Protein AF-A0A392M5X9-F1 (afdb_monomer_lite)

Structure (mmCIF, N/CA/C/O backbone):
data_AF-A0A392M5X9-F1
#
_entry.id   AF-A0A392M5X9-F1
#
loop_
_atom_site.group_PDB
_atom_site.id
_atom_site.type_symbol
_atom_site.label_atom_id
_atom_site.label_alt_id
_atom_site.label_comp_id
_atom_site.label_asym_id
_atom_site.label_entity_id
_atom_site.label_seq_id
_atom_site.pdbx_PDB_ins_code
_atom_site.Cartn_x
_atom_site.Cartn_y
_atom_site.Cartn_z
_atom_site.occupancy
_atom_site.B_iso_or_equiv
_atom_site.auth_seq_id
_atom_site.auth_comp_id
_atom_site.auth_asym_id
_atom_site.auth_atom_id
_atom_site.pdbx_PDB_model_num
ATOM 1 N N . MET A 1 1 ? -31.149 26.993 5.203 1.00 30.72 1 MET A N 1
ATOM 2 C CA . MET A 1 1 ? -30.500 27.528 3.980 1.00 30.72 1 MET A CA 1
ATOM 3 C C . MET A 1 1 ? -28.969 27.620 4.034 1.00 30.72 1 MET A C 1
ATOM 5 O O . MET A 1 1 ? -28.363 27.631 2.976 1.00 30.72 1 MET A O 1
ATOM 9 N N . ILE A 1 2 ? -28.319 27.622 5.207 1.00 24.69 2 ILE A N 1
ATOM 10 C CA . ILE A 1 2 ? -26.851 27.800 5.321 1.00 24.69 2 ILE A CA 1
ATOM 11 C C . ILE A 1 2 ? -26.053 26.494 5.074 1.00 24.69 2 ILE A C 1
ATOM 13 O O . ILE A 1 2 ? -24.969 26.515 4.496 1.00 24.69 2 ILE A O 1
ATOM 17 N N . VAL A 1 3 ? -26.610 25.333 5.437 1.00 25.80 3 VAL A N 1
ATOM 18 C CA . VAL A 1 3 ? -25.951 24.016 5.283 1.00 25.80 3 VAL A CA 1
ATOM 19 C C . VAL A 1 3 ? -25.761 23.577 3.813 1.00 25.80 3 VAL A C 1
ATOM 21 O O . VAL A 1 3 ? -24.685 23.072 3.497 1.00 25.80 3 VAL A O 1
ATOM 24 N N . PRO A 1 4 ? -26.718 23.783 2.883 1.00 26.66 4 PRO A N 1
ATOM 25 C CA . PRO A 1 4 ? -26.512 23.488 1.458 1.00 26.66 4 PRO A CA 1
ATOM 26 C C . PRO A 1 4 ? -25.483 24.414 0.791 1.00 26.66 4 PRO A C 1
ATOM 28 O O . PRO A 1 4 ? -24.718 23.973 -0.061 1.00 26.66 4 PRO A O 1
ATOM 31 N N . MET A 1 5 ? -25.413 25.678 1.220 1.00 23.17 5 MET A N 1
ATOM 32 C CA . MET A 1 5 ? -24.491 26.675 0.666 1.00 23.17 5 MET A CA 1
ATOM 33 C C . MET A 1 5 ? -23.032 26.368 1.042 1.00 23.17 5 MET A C 1
ATOM 35 O O . MET A 1 5 ? -22.154 26.400 0.184 1.00 23.17 5 MET A O 1
ATOM 39 N N . MET A 1 6 ? -22.781 25.942 2.290 1.00 26.73 6 MET A N 1
ATOM 40 C CA . MET A 1 6 ? -21.464 25.435 2.707 1.00 26.73 6 MET A CA 1
ATOM 41 C C . MET A 1 6 ? -21.073 24.125 2.000 1.00 26.73 6 MET A C 1
ATOM 43 O O . MET A 1 6 ? -19.901 23.936 1.682 1.00 26.73 6 MET A O 1
ATOM 47 N N . ARG A 1 7 ? -22.031 23.236 1.685 1.00 32.50 7 ARG A N 1
ATOM 48 C CA . ARG A 1 7 ? -21.758 22.025 0.880 1.00 32.50 7 ARG A CA 1
ATOM 49 C C . ARG A 1 7 ? -21.283 22.371 -0.530 1.00 32.50 7 ARG A C 1
ATOM 51 O O . ARG A 1 7 ? -20.364 21.722 -1.021 1.00 32.50 7 ARG A O 1
ATOM 58 N N . HIS A 1 8 ? -21.853 23.406 -1.146 1.00 30.12 8 HIS A N 1
ATOM 59 C CA . HIS A 1 8 ? -21.438 23.854 -2.475 1.00 30.12 8 HIS A CA 1
ATOM 60 C C . HIS A 1 8 ? -20.033 24.482 -2.460 1.00 30.12 8 HIS A C 1
ATOM 62 O O . HIS A 1 8 ? -19.201 24.128 -3.298 1.00 30.12 8 HIS A O 1
ATOM 68 N N . LEU A 1 9 ? -19.740 25.310 -1.449 1.00 29.05 9 LEU A N 1
ATOM 69 C CA . LEU A 1 9 ? -18.445 25.979 -1.241 1.00 29.05 9 LEU A CA 1
ATOM 70 C C . LEU A 1 9 ? -17.286 25.025 -0.902 1.00 29.05 9 LEU A C 1
ATOM 72 O O . LEU A 1 9 ? -16.149 25.326 -1.241 1.00 29.05 9 LEU A O 1
ATOM 76 N N . ILE A 1 10 ? -17.553 23.871 -0.277 1.00 39.81 10 ILE A N 1
ATOM 77 C CA . ILE A 1 10 ? -16.537 22.833 -0.005 1.00 39.81 10 ILE A CA 1
ATOM 78 C C . ILE A 1 10 ? -16.377 21.884 -1.210 1.00 39.81 10 ILE A C 1
ATOM 80 O O . ILE A 1 10 ? -15.279 21.403 -1.484 1.00 39.81 10 ILE A O 1
ATOM 84 N N . SER A 1 11 ? -17.449 21.642 -1.975 1.00 39.31 11 SER A N 1
ATOM 85 C CA . SER A 1 11 ? -17.429 20.726 -3.129 1.00 39.31 11 SER A CA 1
ATOM 86 C C . SER A 1 11 ? -16.621 21.235 -4.327 1.00 39.31 11 SER A C 1
ATOM 88 O O . SER A 1 11 ? -15.933 20.443 -4.967 1.00 39.31 11 SER A O 1
ATOM 90 N N . GLN A 1 12 ? -16.656 22.542 -4.611 1.00 41.56 12 GLN A N 1
ATOM 91 C CA . GLN A 1 12 ? -15.907 23.132 -5.722 1.00 41.56 12 GLN A CA 1
ATOM 92 C C . GLN A 1 12 ? -14.384 23.005 -5.559 1.00 41.56 12 GLN A C 1
ATOM 94 O O . GLN A 1 12 ? -13.752 22.494 -6.480 1.00 41.56 12 GLN A O 1
ATOM 99 N N . PRO A 1 13 ? -13.763 23.363 -4.418 1.00 51.56 13 PRO A N 1
ATOM 100 C CA . PRO A 1 13 ? -12.325 23.172 -4.242 1.00 51.56 13 PRO A CA 1
ATOM 101 C C . PRO A 1 13 ? -11.926 21.690 -4.192 1.00 51.56 13 PRO A C 1
ATOM 103 O O . PRO A 1 13 ? -10.848 21.350 -4.663 1.00 51.56 13 PRO A O 1
ATOM 106 N N . ILE A 1 14 ? -12.784 20.786 -3.696 1.00 51.47 14 ILE A N 1
ATOM 107 C CA . ILE A 1 14 ? -12.551 19.328 -3.754 1.00 51.47 14 ILE A CA 1
ATOM 108 C C . ILE A 1 14 ? -12.495 18.837 -5.200 1.00 51.47 14 ILE A C 1
ATOM 110 O O . ILE A 1 14 ? -11.535 18.169 -5.577 1.00 51.47 14 ILE A O 1
ATOM 114 N N . TYR A 1 15 ? -13.492 19.192 -6.013 1.00 51.03 15 TYR A N 1
ATOM 115 C CA . TYR A 1 15 ? -13.507 18.836 -7.428 1.00 51.03 15 TYR A CA 1
ATOM 116 C C . TYR A 1 15 ? -12.309 19.438 -8.158 1.00 51.03 15 TYR A C 1
ATOM 118 O O . TYR A 1 15 ? -11.657 18.738 -8.915 1.00 51.03 15 TYR A O 1
ATOM 126 N N . LEU A 1 16 ? -11.961 20.696 -7.882 1.00 50.84 16 LEU A N 1
ATOM 127 C CA . LEU A 1 16 ? -10.827 21.370 -8.511 1.00 50.84 16 LEU A CA 1
ATOM 128 C C . LEU A 1 16 ? -9.483 20.761 -8.111 1.00 50.84 16 LEU A C 1
ATOM 130 O O . LEU A 1 16 ? -8.635 20.595 -8.972 1.00 50.84 16 LEU A O 1
ATOM 134 N N . VAL A 1 17 ? -9.269 20.387 -6.847 1.00 53.53 17 VAL A N 1
ATOM 135 C CA . VAL A 1 17 ? -8.014 19.747 -6.408 1.00 53.53 17 VAL A CA 1
ATOM 136 C C . VAL A 1 17 ? -7.908 18.326 -6.950 1.00 53.53 17 VAL A C 1
ATOM 138 O O . VAL A 1 17 ? -6.840 17.941 -7.419 1.00 53.53 17 VAL A O 1
ATOM 141 N N . VAL A 1 18 ? -9.003 17.562 -6.951 1.00 53.38 18 VAL A N 1
ATOM 142 C CA . VAL A 1 18 ? -9.027 16.215 -7.535 1.00 53.38 18 VAL A CA 1
ATOM 143 C C . VAL A 1 18 ? -8.873 16.284 -9.054 1.00 53.38 18 VAL A C 1
ATOM 145 O O . VAL A 1 18 ? -8.054 15.563 -9.605 1.00 53.38 18 VAL A O 1
ATOM 148 N N . SER A 1 19 ? -9.569 17.195 -9.732 1.00 50.56 19 SER A N 1
ATOM 149 C CA . SER A 1 19 ? -9.440 17.434 -11.173 1.00 50.56 19 SER A CA 1
ATOM 150 C C . SER A 1 19 ? -8.055 17.970 -11.535 1.00 50.56 19 SER A C 1
ATOM 152 O O . SER A 1 19 ? -7.505 17.552 -12.546 1.00 50.56 19 SER A O 1
ATOM 154 N N . ASN A 1 20 ? -7.447 18.830 -10.712 1.00 49.34 20 ASN A N 1
ATOM 155 C CA . ASN A 1 20 ? -6.068 19.290 -10.897 1.00 49.34 20 ASN A CA 1
ATOM 156 C C . ASN A 1 20 ? -5.072 18.154 -10.676 1.00 49.34 20 ASN A C 1
ATOM 158 O O . ASN A 1 20 ? -4.139 18.020 -11.455 1.00 49.34 20 ASN A O 1
ATOM 162 N N . TYR A 1 21 ? -5.264 17.309 -9.661 1.00 53.59 21 TYR A N 1
ATOM 163 C CA . TYR A 1 21 ? -4.436 16.121 -9.455 1.00 53.59 21 TYR A CA 1
ATOM 164 C C . TYR A 1 21 ? -4.553 15.151 -10.639 1.00 53.59 21 TYR A C 1
ATOM 166 O O . TYR A 1 21 ? -3.538 14.720 -11.179 1.00 53.59 21 TYR A O 1
ATOM 174 N N . LEU A 1 22 ? -5.776 14.861 -11.096 1.00 52.72 22 LEU A N 1
ATOM 175 C CA . LEU A 1 22 ? -6.038 14.004 -12.256 1.00 52.72 22 LEU A CA 1
ATOM 176 C C . LEU A 1 22 ? -5.455 14.605 -13.545 1.00 52.72 22 LEU A C 1
ATOM 178 O O . LEU A 1 22 ? -4.802 13.897 -14.307 1.00 52.72 22 LEU A O 1
ATOM 182 N N . SER A 1 23 ? -5.586 15.918 -13.740 1.00 46.12 23 SER A N 1
ATOM 183 C CA . SER A 1 23 ? -5.028 16.649 -14.882 1.00 46.12 23 SER A CA 1
ATOM 184 C C . SER A 1 23 ? -3.492 16.700 -14.861 1.00 46.12 23 SER A C 1
ATOM 186 O O . SER A 1 23 ? -2.866 16.449 -15.889 1.00 46.12 23 SER A O 1
ATOM 188 N N . VAL A 1 24 ? -2.859 16.912 -13.698 1.00 45.94 24 VAL A N 1
ATOM 189 C CA . VAL A 1 24 ? -1.394 16.804 -13.508 1.00 45.94 24 VAL A CA 1
ATOM 190 C C . VAL A 1 24 ? -0.908 15.375 -13.774 1.00 45.94 24 VAL A C 1
ATOM 192 O O . VAL A 1 24 ? 0.175 15.181 -14.326 1.00 45.94 24 VAL A O 1
ATOM 195 N N . MET A 1 25 ? -1.730 14.375 -13.452 1.00 42.22 25 MET A N 1
ATOM 196 C CA . MET A 1 25 ? -1.513 12.972 -13.816 1.00 42.22 25 MET A CA 1
ATOM 197 C C . MET A 1 25 ? -1.913 12.646 -15.272 1.00 42.22 25 MET A C 1
ATOM 199 O O . MET A 1 25 ? -1.873 11.480 -15.660 1.00 42.22 25 MET A O 1
ATOM 203 N N . ASN A 1 26 ? -2.214 13.655 -16.106 1.00 44.03 26 ASN A N 1
ATOM 204 C CA . ASN A 1 26 ? -2.583 13.536 -17.524 1.00 44.03 26 ASN A CA 1
ATOM 205 C C . ASN A 1 26 ? -3.854 12.704 -17.798 1.00 44.03 26 ASN A C 1
ATOM 207 O O . ASN A 1 26 ? -3.931 12.014 -18.813 1.00 44.03 26 ASN A O 1
ATOM 211 N N . MET A 1 27 ? -4.857 12.769 -16.920 1.00 37.12 27 MET A N 1
ATOM 212 C CA . MET A 1 27 ? -6.156 12.117 -17.110 1.00 37.12 27 MET A CA 1
ATOM 213 C C . MET A 1 27 ? -7.281 13.158 -17.019 1.00 37.12 27 MET A C 1
ATOM 215 O O . MET A 1 27 ? -7.428 13.848 -16.010 1.00 37.12 27 MET A O 1
ATOM 219 N N . THR A 1 28 ? -8.060 13.307 -18.088 1.00 33.84 28 THR A N 1
ATOM 220 C CA . THR A 1 28 ? -9.188 14.243 -18.169 1.00 33.84 28 THR A CA 1
ATOM 221 C C . THR A 1 28 ? -10.417 13.666 -17.468 1.00 33.84 28 THR A C 1
ATOM 223 O O . THR A 1 28 ? -10.919 12.607 -17.830 1.00 33.84 28 THR A O 1
ATOM 226 N N . ALA A 1 29 ? -10.943 14.377 -16.470 1.00 34.47 29 ALA A N 1
ATOM 227 C CA . ALA A 1 29 ? -12.296 14.136 -15.980 1.00 34.47 29 ALA A CA 1
ATOM 228 C C . ALA A 1 29 ? -13.278 14.871 -16.909 1.00 34.47 29 ALA A C 1
ATOM 230 O O . ALA A 1 29 ? -13.285 16.101 -16.972 1.00 34.47 29 ALA A O 1
ATOM 231 N N . HIS A 1 30 ? -14.085 14.130 -17.666 1.00 33.25 30 HIS A N 1
ATOM 232 C CA . HIS A 1 30 ? -15.136 14.712 -18.497 1.00 33.25 30 HIS A CA 1
ATOM 233 C C . HIS A 1 30 ? -16.282 15.239 -17.619 1.00 33.25 30 HIS A C 1
ATOM 235 O O . HIS A 1 30 ? -17.090 14.456 -17.141 1.00 33.25 30 HIS A O 1
ATOM 241 N N . HIS A 1 31 ? -16.349 16.562 -17.427 1.00 32.75 31 HIS A N 1
ATOM 242 C CA . HIS A 1 31 ? -17.575 17.379 -17.446 1.00 32.75 31 HIS A CA 1
ATOM 243 C C . HIS A 1 31 ? -17.194 18.880 -17.467 1.00 32.75 31 HIS A C 1
ATOM 245 O O . HIS A 1 31 ? -16.385 19.311 -16.641 1.00 32.75 31 HIS A O 1
ATOM 251 N N . PRO A 1 32 ? -17.736 19.699 -18.393 1.00 35.19 32 PRO A N 1
ATOM 252 C CA . PRO A 1 32 ? -17.269 21.065 -18.603 1.00 35.19 32 PRO A CA 1
ATOM 253 C C . PRO A 1 32 ? -18.040 22.052 -17.723 1.00 35.19 32 PRO A C 1
ATOM 255 O O . PRO A 1 32 ? -19.160 22.428 -18.053 1.00 35.19 32 PRO A O 1
ATOM 258 N N . VAL A 1 33 ? -17.434 22.528 -16.633 1.00 30.84 33 VAL A N 1
ATOM 259 C CA . VAL A 1 33 ? -17.832 23.806 -16.021 1.00 30.84 33 VAL A CA 1
ATOM 260 C C . VAL A 1 33 ? -16.591 24.561 -15.546 1.00 30.84 33 VAL A C 1
ATOM 262 O O . VAL A 1 33 ? -15.933 24.150 -14.596 1.00 30.84 33 VAL A O 1
ATOM 265 N N . GLY A 1 34 ? -16.335 25.698 -16.202 1.00 31.09 34 GLY A N 1
ATOM 266 C CA . GLY A 1 34 ? -15.427 26.760 -15.760 1.00 31.09 34 GLY A CA 1
ATOM 267 C C . GLY A 1 34 ? -13.966 26.563 -16.160 1.00 31.09 34 GLY A C 1
ATOM 268 O O . GLY A 1 34 ? -13.219 25.879 -15.469 1.00 31.09 34 GLY A O 1
ATOM 269 N N . SER A 1 35 ? -13.533 27.212 -17.246 1.00 33.22 35 SER A N 1
ATOM 270 C CA . SER A 1 35 ? -12.113 27.321 -17.587 1.00 33.22 35 SER A CA 1
ATOM 271 C C . SER A 1 35 ? -11.399 28.164 -16.528 1.00 33.22 35 SER A C 1
ATOM 273 O O . SER A 1 35 ? -11.614 29.376 -16.456 1.00 33.22 35 SER A O 1
ATOM 275 N N . PHE A 1 36 ? -10.559 27.535 -15.710 1.00 37.12 36 PHE A N 1
ATOM 276 C CA . PHE A 1 36 ? -9.599 28.240 -14.866 1.00 37.12 36 PHE A CA 1
ATOM 277 C C . PHE A 1 36 ? -8.181 27.912 -15.324 1.00 37.12 36 PHE A C 1
ATOM 279 O O . PHE A 1 36 ? -7.895 26.800 -15.767 1.00 37.12 36 PHE A O 1
ATOM 286 N N . ASP A 1 37 ? -7.329 28.928 -15.269 1.00 30.66 37 ASP A N 1
ATOM 287 C CA . ASP A 1 37 ? -6.054 28.988 -15.967 1.00 30.66 37 ASP A CA 1
ATOM 288 C C . ASP A 1 37 ? -5.064 27.922 -15.458 1.00 30.66 37 ASP A C 1
ATOM 290 O O . ASP A 1 37 ? -4.672 27.892 -14.289 1.00 30.66 37 ASP A O 1
ATOM 294 N N . PHE A 1 38 ? -4.663 27.030 -16.363 1.00 36.09 38 PHE A N 1
ATOM 295 C CA . PHE A 1 38 ? -3.848 25.826 -16.138 1.00 36.09 38 PHE A CA 1
ATOM 296 C C . PHE A 1 38 ? -2.399 26.134 -15.695 1.00 36.09 38 PHE A C 1
ATOM 298 O O . PHE A 1 38 ? -1.641 25.248 -15.300 1.00 36.09 38 PHE A O 1
ATOM 305 N N . HIS A 1 39 ? -1.987 27.402 -15.738 1.00 37.31 39 HIS A N 1
ATOM 306 C CA . HIS A 1 39 ? -0.588 27.812 -15.616 1.00 37.31 39 HIS A CA 1
ATOM 307 C C . HIS A 1 39 ? -0.042 27.999 -14.185 1.00 37.31 39 HIS A C 1
ATOM 309 O O . HIS A 1 39 ? 1.157 28.248 -14.041 1.00 37.31 39 HIS A O 1
ATOM 315 N N . ALA A 1 40 ? -0.850 27.856 -13.128 1.00 39.25 40 ALA A N 1
ATOM 316 C CA . ALA A 1 40 ? -0.480 28.350 -11.793 1.00 39.25 40 ALA A CA 1
ATOM 317 C C . ALA A 1 40 ? 0.289 27.383 -10.862 1.00 39.25 40 ALA A C 1
ATOM 319 O O . ALA A 1 40 ? 0.740 27.817 -9.807 1.00 39.25 40 ALA A O 1
ATOM 320 N N . CYS A 1 41 ? 0.473 26.097 -11.190 1.00 43.75 41 CYS A N 1
ATOM 321 C CA . CYS A 1 41 ? 1.165 25.153 -10.288 1.00 43.75 41 CYS A CA 1
ATOM 322 C C . CYS A 1 41 ? 2.199 24.289 -11.020 1.00 43.75 41 CYS A C 1
ATOM 324 O O . CYS A 1 41 ? 1.996 23.097 -11.253 1.00 43.75 41 CYS A O 1
ATOM 326 N N . LYS A 1 42 ? 3.344 24.881 -11.376 1.00 37.25 42 LYS A N 1
ATOM 327 C CA . LYS A 1 42 ? 4.503 24.128 -11.881 1.00 37.25 42 LYS A CA 1
ATOM 328 C C . LYS A 1 42 ? 5.363 23.633 -10.708 1.00 37.25 42 LYS A C 1
ATOM 330 O O . LYS A 1 42 ? 5.772 24.410 -9.859 1.00 37.25 42 LYS A O 1
ATOM 335 N N . GLY A 1 43 ? 5.718 22.345 -10.686 1.00 56.09 43 GLY A N 1
ATOM 336 C CA . GLY A 1 43 ? 6.730 21.801 -9.760 1.00 56.09 43 GLY A CA 1
ATOM 337 C C . GLY A 1 43 ? 6.185 21.216 -8.449 1.00 56.09 43 GLY A C 1
ATOM 338 O O . GLY A 1 43 ? 5.076 20.705 -8.410 1.00 56.09 43 GLY A O 1
ATOM 339 N N . LYS A 1 44 ? 6.982 21.214 -7.366 1.00 58.25 44 LYS A N 1
ATOM 340 C CA . LYS A 1 44 ? 6.639 20.578 -6.066 1.00 58.25 44 LYS A CA 1
ATOM 341 C C . LYS A 1 44 ? 5.514 21.287 -5.289 1.00 58.25 44 LYS A C 1
ATOM 343 O O . LYS A 1 44 ? 5.069 20.765 -4.270 1.00 58.25 44 LYS A O 1
ATOM 348 N N . GLU A 1 45 ? 5.057 22.445 -5.751 1.00 69.81 45 GLU A N 1
ATOM 349 C CA . GLU A 1 45 ? 4.092 23.308 -5.057 1.00 69.81 45 GLU A CA 1
ATOM 350 C C . GLU A 1 45 ? 2.695 22.682 -4.948 1.00 69.81 45 GLU A C 1
ATOM 352 O O . GLU A 1 45 ? 2.034 22.838 -3.923 1.00 69.81 45 GLU A O 1
ATOM 357 N N . TRP A 1 46 ? 2.280 21.859 -5.921 1.00 74.06 46 TRP A N 1
ATOM 358 C CA . TRP A 1 46 ? 0.999 21.144 -5.835 1.00 74.06 46 TRP A CA 1
ATOM 359 C C . TRP A 1 46 ? 0.936 20.197 -4.630 1.00 74.06 46 TRP A C 1
ATOM 361 O O . TRP A 1 46 ? -0.139 19.981 -4.077 1.00 74.06 46 TRP A O 1
ATOM 371 N N . LYS A 1 47 ? 2.080 19.658 -4.179 1.00 79.62 47 LYS A N 1
ATOM 372 C CA . LYS A 1 47 ? 2.132 18.791 -2.994 1.00 79.62 47 LYS A CA 1
ATOM 373 C C . LYS A 1 47 ? 1.829 19.558 -1.719 1.00 79.62 47 LYS A C 1
ATOM 375 O O . LYS A 1 47 ? 1.214 18.991 -0.825 1.00 79.62 47 LYS A O 1
ATOM 380 N N . LEU A 1 48 ? 2.249 20.821 -1.634 1.00 81.19 48 LEU A N 1
ATOM 381 C CA . LEU A 1 48 ? 1.920 21.696 -0.508 1.00 81.19 48 LEU A CA 1
ATOM 382 C C . LEU A 1 48 ? 0.419 21.994 -0.493 1.00 81.19 48 LEU A C 1
ATOM 384 O O . LEU A 1 48 ? -0.224 21.838 0.539 1.00 81.19 48 LEU A O 1
ATOM 388 N N . ILE A 1 49 ? -0.159 22.316 -1.652 1.00 80.00 49 ILE A N 1
ATOM 389 C CA . ILE A 1 49 ? -1.602 22.561 -1.781 1.00 80.00 49 ILE A CA 1
ATOM 390 C C . ILE A 1 49 ? -2.405 21.307 -1.416 1.00 80.00 49 ILE A C 1
ATOM 392 O O . ILE A 1 49 ? -3.353 21.384 -0.638 1.00 80.00 49 ILE A O 1
ATOM 396 N N . LEU A 1 50 ? -2.003 20.138 -1.925 1.00 82.50 50 LEU A N 1
ATOM 397 C CA . LEU A 1 50 ? -2.647 18.866 -1.601 1.00 82.50 50 LEU A CA 1
ATOM 398 C C . LEU A 1 50 ? -2.580 18.576 -0.100 1.00 82.50 50 LEU A C 1
ATOM 400 O O . LEU A 1 50 ? -3.566 18.158 0.499 1.00 82.50 50 LEU A O 1
ATOM 404 N N . LYS A 1 51 ? -1.422 18.817 0.514 1.00 86.69 51 LYS A N 1
ATOM 405 C CA . LYS A 1 51 ? -1.215 18.696 1.955 1.00 86.69 51 LYS A CA 1
ATOM 406 C C . LYS A 1 51 ? -2.217 19.561 2.724 1.00 86.69 51 LYS A C 1
ATOM 408 O O . LYS A 1 51 ? -2.910 19.031 3.597 1.00 86.69 51 LYS A O 1
ATOM 413 N N . GLU A 1 52 ? -2.329 20.846 2.404 1.00 85.50 52 GLU A N 1
ATOM 414 C CA . GLU A 1 52 ? -3.284 21.745 3.065 1.00 85.50 52 GLU A CA 1
ATOM 415 C C . GLU A 1 52 ? -4.736 21.318 2.844 1.00 85.50 52 GLU A C 1
ATOM 417 O O . GLU A 1 52 ? -5.542 21.306 3.773 1.00 85.50 52 GLU A O 1
ATOM 422 N N . TRP A 1 53 ? -5.065 20.855 1.644 1.00 84.44 53 TRP A N 1
ATOM 423 C CA . TRP A 1 53 ? -6.394 20.336 1.356 1.00 84.44 53 TRP A CA 1
ATOM 424 C C . TRP A 1 53 ? -6.728 19.070 2.162 1.00 84.44 53 TRP A C 1
ATOM 426 O O . TRP A 1 53 ? -7.818 18.969 2.725 1.00 84.44 53 TRP A O 1
ATOM 436 N N . LEU A 1 54 ? -5.784 18.134 2.301 1.00 87.31 54 LEU A N 1
ATOM 437 C CA . LEU A 1 54 ? -5.964 16.949 3.144 1.00 87.31 54 LEU A CA 1
ATOM 438 C C . LEU A 1 54 ? -6.127 17.322 4.626 1.00 87.31 54 LEU A C 1
ATOM 440 O O . LEU A 1 54 ? -6.913 16.690 5.330 1.00 87.31 54 LEU A O 1
ATOM 444 N N . ASN A 1 55 ? -5.448 18.373 5.102 1.00 87.94 55 ASN A N 1
ATOM 445 C CA . ASN A 1 55 ? -5.664 18.890 6.458 1.00 87.94 55 ASN A CA 1
ATOM 446 C C . ASN A 1 55 ? -7.107 19.367 6.655 1.00 87.94 55 ASN A C 1
ATOM 448 O O . ASN A 1 55 ? -7.704 19.085 7.692 1.00 87.94 55 ASN A O 1
ATOM 452 N N . LEU A 1 56 ? -7.681 20.053 5.664 1.00 84.75 56 LEU A N 1
ATOM 453 C CA . LEU A 1 56 ? -9.077 20.490 5.714 1.00 84.75 56 LEU A CA 1
ATOM 454 C C . LEU A 1 56 ? -10.043 19.301 5.662 1.00 84.75 56 LEU A C 1
ATOM 456 O O . LEU A 1 56 ? -10.981 19.238 6.457 1.00 84.75 56 LEU A O 1
ATOM 460 N N . LEU A 1 57 ? -9.798 18.330 4.778 1.00 83.69 57 LEU A N 1
ATOM 461 C CA . LEU A 1 57 ? -10.622 17.122 4.682 1.00 83.69 57 LEU A CA 1
ATOM 462 C C . LEU A 1 57 ? -10.623 16.298 5.967 1.00 83.69 57 LEU A C 1
ATOM 464 O O . LEU A 1 57 ? -11.667 15.778 6.364 1.00 83.69 57 LEU A O 1
ATOM 468 N N . LYS A 1 58 ? -9.480 16.208 6.649 1.00 85.25 58 LYS A N 1
ATOM 469 C CA . LYS A 1 58 ? -9.366 15.525 7.940 1.00 85.25 58 LYS A CA 1
ATOM 470 C C . LYS A 1 58 ? -10.339 16.087 8.984 1.00 85.25 58 LYS A C 1
ATOM 472 O O . LYS A 1 58 ? -10.783 15.345 9.855 1.00 85.25 58 LYS A O 1
ATOM 477 N N . LEU A 1 59 ? -10.718 17.364 8.894 1.00 83.81 59 LEU A N 1
ATOM 478 C CA . LEU A 1 59 ? -11.669 17.995 9.817 1.00 83.81 59 LEU A CA 1
ATOM 479 C C . LEU A 1 59 ? -13.141 17.659 9.506 1.00 83.81 59 LEU A C 1
ATOM 481 O O . LEU A 1 59 ? -14.030 17.985 10.300 1.00 83.81 59 LEU A O 1
ATOM 485 N N . MET A 1 60 ? -13.432 16.998 8.379 1.00 80.12 60 MET A N 1
ATOM 486 C CA . MET A 1 60 ? -14.793 16.601 8.017 1.00 80.12 60 MET A CA 1
ATOM 487 C C . MET A 1 60 ? -15.305 15.481 8.930 1.00 80.12 60 MET A C 1
ATOM 489 O O . MET A 1 60 ? -14.992 14.310 8.749 1.00 80.12 60 MET A O 1
ATOM 493 N N . LYS A 1 61 ? -16.177 15.837 9.880 1.00 74.00 61 LYS A N 1
ATOM 494 C CA . LYS A 1 61 ? -16.736 14.894 10.869 1.00 74.00 61 LYS A CA 1
ATOM 495 C C . LYS A 1 61 ? -17.680 13.831 10.289 1.00 74.00 61 LYS A C 1
ATOM 497 O O . LYS A 1 61 ? -17.871 12.797 10.919 1.00 74.00 61 LYS A O 1
ATOM 502 N N . ASN A 1 62 ? -18.313 14.092 9.142 1.00 76.25 62 ASN A N 1
ATOM 503 C CA . ASN A 1 62 ? -19.250 13.156 8.507 1.00 76.25 62 ASN A CA 1
ATOM 504 C C . ASN A 1 62 ? -19.044 13.101 6.984 1.00 76.25 62 ASN A C 1
ATOM 506 O O . ASN A 1 62 ? -19.858 13.646 6.224 1.00 76.25 62 ASN A O 1
ATOM 510 N N . PRO A 1 63 ? -17.966 12.451 6.517 1.00 77.75 63 PRO A N 1
ATOM 511 C CA . PRO A 1 63 ? -17.660 12.395 5.097 1.00 77.75 63 PRO A CA 1
ATOM 512 C C . PRO A 1 63 ? -18.693 11.579 4.312 1.00 77.75 63 PRO A C 1
ATOM 514 O O . PRO A 1 63 ? -18.863 11.830 3.126 1.00 77.75 63 PRO A O 1
ATOM 517 N N . LYS A 1 64 ? -19.442 10.663 4.949 1.00 78.38 64 LYS A N 1
ATOM 518 C CA . LYS A 1 64 ? -20.511 9.866 4.310 1.00 78.38 64 LYS A CA 1
ATOM 519 C C . LYS A 1 64 ? -21.679 10.716 3.803 1.00 78.38 64 LYS A C 1
ATOM 521 O O . LYS A 1 64 ? -22.345 10.341 2.851 1.00 78.38 64 LYS A O 1
ATOM 526 N N . SER A 1 65 ? -21.911 11.878 4.416 1.00 74.81 65 SER A N 1
ATOM 527 C CA . SER A 1 65 ? -22.981 12.803 4.011 1.00 74.81 65 SER A CA 1
ATOM 528 C C . SER A 1 65 ? -22.652 13.651 2.775 1.00 74.81 65 SER A C 1
ATOM 530 O O . SER A 1 65 ? -23.495 14.417 2.299 1.00 74.81 65 SER A O 1
ATOM 532 N N . PHE A 1 66 ? -21.420 13.553 2.274 1.00 73.56 66 PHE A N 1
ATOM 533 C CA . PHE A 1 66 ? -20.961 14.270 1.095 1.00 73.56 66 PHE A CA 1
ATOM 534 C C . PHE A 1 66 ? -21.461 13.582 -0.182 1.00 73.56 66 PHE A C 1
ATOM 536 O O . PHE A 1 66 ? -21.338 12.371 -0.323 1.00 73.56 66 PHE A O 1
ATOM 543 N N . TYR A 1 67 ? -21.994 14.348 -1.136 1.00 70.88 67 TYR A N 1
ATOM 544 C CA . TYR A 1 67 ? -22.529 13.797 -2.391 1.00 70.88 67 TYR A CA 1
ATOM 545 C C . TYR A 1 67 ? -21.477 12.997 -3.183 1.00 70.88 67 TYR A C 1
ATOM 547 O O . TYR A 1 67 ? -21.783 11.935 -3.708 1.00 70.88 67 TYR A O 1
ATOM 555 N N . LEU A 1 68 ? -20.217 13.448 -3.187 1.00 75.38 68 LEU A N 1
ATOM 556 C CA . LEU A 1 68 ? -19.099 12.728 -3.808 1.00 75.38 68 LEU A CA 1
ATOM 557 C C . LEU A 1 68 ? -18.304 11.894 -2.789 1.00 75.38 68 LEU A C 1
ATOM 559 O O . LEU A 1 68 ? -17.111 11.686 -2.975 1.00 75.38 68 LEU A O 1
ATOM 563 N N . SER A 1 69 ? -18.917 11.455 -1.681 1.00 80.62 69 SER A N 1
ATOM 564 C CA . SER A 1 69 ? -18.218 10.723 -0.609 1.00 80.62 69 SER A CA 1
ATOM 565 C C . SER A 1 69 ? -17.492 9.485 -1.124 1.00 80.62 69 SER A C 1
ATOM 567 O O . SER A 1 69 ? -16.313 9.302 -0.832 1.00 80.62 69 SER A O 1
ATOM 569 N N . LEU A 1 70 ? -18.187 8.662 -1.913 1.00 81.00 70 LEU A N 1
ATOM 570 C CA . LEU A 1 70 ? -17.634 7.424 -2.461 1.00 81.00 70 LEU A CA 1
ATOM 571 C C . LEU A 1 70 ? -16.482 7.718 -3.421 1.00 81.00 70 LEU A C 1
ATOM 573 O O . LEU A 1 70 ? -15.385 7.214 -3.216 1.00 81.00 70 LEU A O 1
ATOM 577 N N . PHE A 1 71 ? -16.688 8.634 -4.368 1.00 77.69 71 PHE A N 1
ATOM 578 C CA . PHE A 1 71 ? -15.644 9.072 -5.294 1.00 77.69 71 PHE A CA 1
ATOM 579 C C . PHE A 1 71 ? -14.412 9.634 -4.567 1.00 77.69 71 PHE A C 1
ATOM 581 O O . PHE A 1 71 ? -13.276 9.289 -4.880 1.00 77.69 71 PHE A O 1
ATOM 588 N N . LEU A 1 72 ? -14.614 10.475 -3.548 1.00 81.88 72 LEU A N 1
ATOM 589 C CA . LEU A 1 72 ? -13.518 11.019 -2.749 1.00 81.88 72 LEU A CA 1
ATOM 590 C C . LEU A 1 72 ? -12.757 9.909 -2.016 1.00 81.88 72 LEU A C 1
ATOM 592 O O . LEU A 1 72 ? -11.526 9.915 -1.994 1.00 81.88 72 LEU A O 1
ATOM 596 N N . LYS A 1 73 ? -13.483 8.956 -1.425 1.00 85.75 73 LYS A N 1
ATOM 597 C CA . LYS A 1 73 ? -12.893 7.808 -0.741 1.00 85.75 73 LYS A CA 1
ATOM 598 C C . LYS A 1 73 ? -12.069 6.956 -1.710 1.00 85.75 73 LYS A C 1
ATOM 600 O O . LYS A 1 73 ? -10.931 6.625 -1.390 1.00 85.75 73 LYS A O 1
ATOM 605 N N . GLU A 1 74 ? -12.583 6.687 -2.906 1.00 82.12 74 GLU A N 1
ATOM 606 C CA . GLU A 1 74 ? -11.858 5.978 -3.965 1.00 82.12 74 GLU A CA 1
ATOM 607 C C . GLU A 1 74 ? -10.591 6.721 -4.386 1.00 82.12 74 GLU A C 1
ATOM 609 O O . GLU A 1 74 ? -9.533 6.110 -4.490 1.00 82.12 74 GLU A O 1
ATOM 614 N N . VAL A 1 75 ? -10.641 8.042 -4.571 1.00 79.88 75 VAL A N 1
ATOM 615 C CA . VAL A 1 75 ? -9.447 8.836 -4.906 1.00 79.88 75 VAL A CA 1
ATOM 616 C C . VAL A 1 75 ? -8.404 8.758 -3.787 1.00 79.88 75 VAL A C 1
ATOM 618 O O . VAL A 1 75 ? -7.217 8.564 -4.056 1.00 79.88 75 VAL A O 1
ATOM 621 N N . LEU A 1 76 ? -8.828 8.855 -2.526 1.00 86.62 76 LEU A N 1
ATOM 622 C CA . LEU A 1 76 ? -7.939 8.715 -1.372 1.00 86.62 76 LEU A CA 1
ATOM 623 C C . LEU A 1 76 ? -7.286 7.320 -1.331 1.00 86.62 76 LEU A C 1
ATOM 625 O O . LEU A 1 76 ? -6.063 7.226 -1.229 1.00 86.62 76 LEU A O 1
ATOM 629 N N . GLN A 1 77 ? -8.080 6.252 -1.457 1.00 87.19 77 GLN A N 1
ATOM 630 C CA . GLN A 1 77 ? -7.622 4.860 -1.345 1.00 87.19 77 GLN A CA 1
ATOM 631 C C . GLN A 1 77 ? -6.852 4.359 -2.567 1.00 87.19 77 GLN A C 1
ATOM 633 O O . GLN A 1 77 ? -5.920 3.579 -2.415 1.00 87.19 77 GLN A O 1
ATOM 638 N N . ASN A 1 78 ? -7.228 4.781 -3.772 1.00 80.00 78 ASN A N 1
ATOM 639 C CA . ASN A 1 78 ? -6.674 4.236 -5.009 1.00 80.00 78 ASN A CA 1
ATOM 640 C C . ASN A 1 78 ? -5.578 5.117 -5.608 1.00 80.00 78 ASN A C 1
ATOM 642 O O . ASN A 1 78 ? -4.831 4.637 -6.454 1.00 80.00 78 ASN A O 1
ATOM 646 N N . ARG A 1 79 ? -5.479 6.395 -5.212 1.00 78.38 79 ARG A N 1
ATOM 647 C CA . ARG A 1 79 ? -4.519 7.347 -5.798 1.00 78.38 79 ARG A CA 1
ATOM 648 C C . ARG A 1 79 ? -3.591 7.942 -4.766 1.00 78.38 79 ARG A C 1
ATOM 650 O O . ARG A 1 79 ? -2.384 7.744 -4.827 1.00 78.38 79 ARG A O 1
ATOM 657 N N . LEU A 1 80 ? -4.160 8.671 -3.812 1.00 84.19 80 LEU A N 1
ATOM 658 C CA . LEU A 1 80 ? -3.363 9.509 -2.923 1.00 84.19 80 LEU A CA 1
ATOM 659 C C . LEU A 1 80 ? -2.561 8.677 -1.918 1.00 84.19 80 LEU A C 1
ATOM 661 O O . LEU A 1 80 ? -1.494 9.110 -1.490 1.00 84.19 80 LEU A O 1
ATOM 665 N N . ILE A 1 81 ? -3.016 7.462 -1.590 1.00 88.94 81 ILE A N 1
ATOM 666 C CA . ILE A 1 81 ? -2.232 6.523 -0.781 1.00 88.94 81 ILE A CA 1
ATOM 667 C C . ILE A 1 81 ? -0.986 5.995 -1.518 1.00 88.94 81 ILE A C 1
ATOM 669 O O . ILE A 1 81 ? -0.033 5.591 -0.862 1.00 88.94 81 ILE A O 1
ATOM 673 N N . GLU A 1 82 ? -0.953 6.016 -2.857 1.00 85.12 82 GLU A N 1
ATOM 674 C CA . GLU A 1 82 ? 0.221 5.618 -3.656 1.00 85.12 82 GLU A CA 1
ATOM 675 C C . GLU A 1 82 ? 1.259 6.749 -3.784 1.00 85.12 82 GLU A C 1
ATOM 677 O O . GLU A 1 82 ? 2.252 6.628 -4.509 1.00 85.12 82 GLU A O 1
ATOM 682 N N . GLU A 1 83 ? 1.066 7.875 -3.096 1.00 86.12 83 GLU A N 1
ATOM 683 C CA . GLU A 1 83 ? 2.083 8.917 -3.041 1.00 86.12 83 GLU A CA 1
ATOM 684 C C . GLU A 1 83 ? 3.294 8.462 -2.215 1.00 86.12 83 GLU A C 1
ATOM 686 O O . GLU A 1 83 ? 3.186 7.874 -1.150 1.00 86.12 83 GLU A O 1
ATOM 691 N N . ASP A 1 84 ? 4.490 8.784 -2.696 1.00 84.00 84 ASP A N 1
ATOM 692 C CA . ASP A 1 84 ? 5.773 8.434 -2.055 1.00 84.00 84 ASP A CA 1
ATOM 693 C C . ASP A 1 84 ? 6.120 9.332 -0.847 1.00 84.00 84 ASP A C 1
ATOM 695 O O . ASP A 1 84 ? 7.072 9.091 -0.101 1.00 84.00 84 ASP A O 1
ATOM 699 N N . ASP A 1 85 ? 5.361 10.413 -0.666 1.00 87.88 85 ASP A N 1
ATOM 700 C CA . ASP A 1 85 ? 5.525 11.324 0.461 1.00 87.88 85 ASP A CA 1
ATOM 701 C C . ASP A 1 85 ? 4.768 10.770 1.686 1.00 87.88 85 ASP A C 1
ATOM 703 O O . ASP A 1 85 ? 3.533 10.734 1.660 1.00 87.88 85 ASP A O 1
ATOM 707 N N . PRO A 1 86 ? 5.468 10.369 2.769 1.00 90.69 86 PRO A N 1
ATOM 708 C CA . PRO A 1 86 ? 4.825 9.778 3.944 1.00 90.69 86 PRO A CA 1
ATOM 709 C C . PRO A 1 86 ? 3.863 10.751 4.633 1.00 90.69 86 PRO A C 1
ATOM 711 O O . PRO A 1 86 ? 2.912 10.326 5.284 1.00 90.69 86 PRO A O 1
ATOM 714 N N . GLU A 1 87 ? 4.081 12.062 4.497 1.00 92.06 87 GLU A N 1
ATOM 715 C CA . GLU A 1 87 ? 3.198 13.067 5.075 1.00 92.06 87 GLU A CA 1
ATOM 716 C C . GLU A 1 87 ? 1.864 13.106 4.326 1.00 92.06 87 GLU A C 1
ATOM 718 O O . GLU A 1 87 ? 0.813 13.223 4.952 1.00 92.06 87 GLU A O 1
ATOM 723 N N . ILE A 1 88 ? 1.893 12.938 2.998 1.00 90.62 88 ILE A N 1
ATOM 724 C CA . ILE A 1 88 ? 0.673 12.807 2.195 1.00 90.62 88 ILE A CA 1
ATOM 725 C C . ILE A 1 88 ? -0.048 11.511 2.570 1.00 90.62 88 ILE A C 1
ATOM 727 O O . ILE A 1 88 ? -1.220 11.575 2.932 1.00 90.62 88 ILE A O 1
ATOM 731 N N . GLN A 1 89 ? 0.644 10.363 2.576 1.00 93.81 89 GLN A N 1
ATOM 732 C CA . GLN A 1 89 ? 0.036 9.076 2.950 1.00 93.81 89 GLN A CA 1
ATOM 733 C C . GLN A 1 89 ? -0.594 9.120 4.351 1.00 93.81 89 GLN A C 1
ATOM 735 O O . GLN A 1 89 ? -1.711 8.642 4.542 1.00 93.81 89 GLN A O 1
ATOM 740 N N . SER A 1 90 ? 0.083 9.739 5.324 1.00 94.62 90 SER A N 1
ATOM 741 C CA . SER A 1 90 ? -0.421 9.886 6.695 1.00 94.62 90 SER A CA 1
ATOM 742 C C . SER A 1 90 ? -1.688 10.746 6.758 1.00 94.62 90 SER A C 1
ATOM 744 O O . SER A 1 90 ? -2.673 10.357 7.387 1.00 94.62 90 SER A O 1
ATOM 746 N N . ARG A 1 91 ? -1.717 11.884 6.047 1.00 93.81 91 ARG A N 1
ATOM 747 C CA . ARG A 1 91 ? -2.911 12.745 5.981 1.00 93.81 91 ARG A CA 1
ATOM 748 C C . ARG A 1 91 ? -4.071 12.066 5.240 1.00 93.81 91 ARG A C 1
ATOM 750 O O . ARG A 1 91 ? -5.220 12.232 5.641 1.00 93.81 91 ARG A O 1
ATOM 757 N N . VAL A 1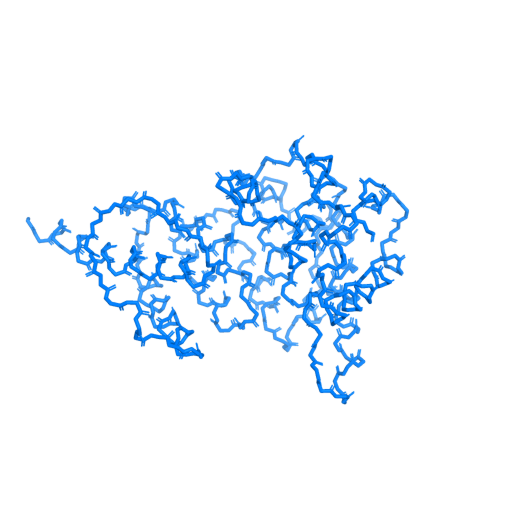 92 ? -3.791 11.271 4.204 1.00 93.06 92 VAL A N 1
ATOM 758 C CA . VAL A 1 92 ? -4.795 10.436 3.517 1.00 93.06 92 VAL A CA 1
ATOM 759 C C . VAL A 1 92 ? -5.379 9.402 4.478 1.00 93.06 92 VAL A C 1
ATOM 761 O O . VAL A 1 92 ? -6.600 9.285 4.571 1.00 93.06 92 VAL A O 1
ATOM 764 N N . LEU A 1 93 ? -4.529 8.701 5.234 1.00 94.62 93 LEU A N 1
ATOM 765 C CA . LEU A 1 93 ? -4.959 7.730 6.240 1.00 94.62 93 LEU A CA 1
ATOM 766 C C . LEU A 1 93 ? -5.864 8.386 7.294 1.00 94.62 93 LEU A C 1
ATOM 768 O O . LEU A 1 93 ? -6.926 7.855 7.612 1.00 94.62 93 LEU A O 1
ATOM 772 N N . ASP A 1 94 ? -5.485 9.572 7.778 1.00 93.38 94 ASP A N 1
ATOM 773 C CA . ASP A 1 94 ? -6.297 10.363 8.707 1.00 93.38 94 ASP A CA 1
ATOM 774 C C . ASP A 1 94 ? -7.670 10.727 8.123 1.00 93.38 94 ASP A C 1
ATOM 776 O O . ASP A 1 94 ? -8.672 10.659 8.832 1.00 93.38 94 ASP A O 1
ATOM 780 N N . CYS A 1 95 ? -7.736 11.088 6.838 1.00 91.69 95 CYS A N 1
ATOM 781 C CA . CYS A 1 95 ? -9.006 11.360 6.167 1.00 91.69 95 CYS A CA 1
ATOM 782 C C . CYS A 1 95 ? -9.876 10.101 6.093 1.00 91.69 95 CYS A C 1
ATOM 784 O O . CYS A 1 95 ? -11.065 10.163 6.398 1.00 91.69 95 CYS A O 1
ATOM 786 N N . LEU A 1 96 ? -9.295 8.956 5.726 1.00 91.94 96 LEU A N 1
ATOM 787 C CA . LEU A 1 96 ? -10.017 7.685 5.615 1.00 91.94 96 LEU A CA 1
ATOM 788 C C . LEU A 1 96 ? -10.603 7.226 6.956 1.00 91.94 96 LEU A C 1
ATOM 790 O O . LEU A 1 96 ? -11.708 6.684 6.982 1.00 91.94 96 LEU A O 1
ATOM 794 N N . LEU A 1 97 ? -9.940 7.527 8.081 1.00 92.06 97 LEU A N 1
ATOM 795 C CA . LEU A 1 97 ? -10.451 7.202 9.421 1.00 92.06 97 LEU A CA 1
ATOM 796 C C . LEU A 1 97 ? -11.806 7.867 9.715 1.00 92.06 97 LEU A C 1
ATOM 798 O O . LEU A 1 97 ? -12.589 7.332 10.501 1.00 92.06 97 LEU A O 1
ATOM 802 N N . ASN A 1 98 ? -12.137 8.978 9.049 1.00 90.62 98 ASN A N 1
ATOM 803 C CA . ASN A 1 98 ? -13.421 9.655 9.232 1.00 90.62 98 ASN A CA 1
ATOM 804 C C . ASN A 1 98 ? -14.619 8.848 8.700 1.00 90.62 98 ASN A C 1
ATOM 806 O O . ASN A 1 98 ? -15.748 9.095 9.130 1.00 90.62 98 ASN A O 1
ATOM 810 N N . TRP A 1 99 ? -14.409 7.877 7.800 1.00 90.50 99 TRP A N 1
ATOM 811 C CA . TRP A 1 99 ? -15.477 6.968 7.366 1.00 90.50 99 TRP A CA 1
ATOM 812 C C . TRP A 1 99 ? -15.806 5.898 8.411 1.00 90.50 99 TRP A C 1
ATOM 814 O O . TRP A 1 99 ? -16.922 5.380 8.389 1.00 90.50 99 TRP A O 1
ATOM 824 N N . LYS A 1 100 ? -14.907 5.632 9.371 1.00 90.00 100 LYS A N 1
ATOM 825 C CA . LYS A 1 100 ? -15.115 4.645 10.445 1.00 90.00 100 LYS A CA 1
ATOM 826 C C . LYS A 1 100 ? -15.552 3.281 9.904 1.00 90.00 100 LYS A C 1
ATOM 828 O O . LYS A 1 100 ? -16.551 2.732 10.354 1.00 90.00 100 LYS A O 1
ATOM 833 N N . ASP A 1 101 ? -14.862 2.796 8.879 1.00 90.75 101 ASP A N 1
ATOM 834 C CA . ASP A 1 101 ? -15.146 1.475 8.327 1.00 90.75 101 ASP A CA 1
ATOM 835 C C . ASP A 1 101 ? -14.525 0.387 9.208 1.00 90.75 101 ASP A C 1
ATOM 837 O O . ASP A 1 101 ? -13.368 0.504 9.630 1.00 90.75 101 ASP A O 1
ATOM 841 N N . ASP A 1 102 ? -15.281 -0.682 9.450 1.00 91.81 102 ASP A N 1
ATOM 842 C CA . ASP A 1 102 ? -14.893 -1.758 10.370 1.00 91.81 102 ASP A CA 1
ATOM 843 C C . ASP A 1 102 ? -13.610 -2.471 9.919 1.00 91.81 102 ASP A C 1
ATOM 845 O O . ASP A 1 102 ? -12.741 -2.759 10.737 1.00 91.81 102 ASP A O 1
ATOM 849 N N . TYR A 1 103 ? -13.406 -2.614 8.603 1.00 91.44 103 TYR A N 1
ATOM 850 C CA . TYR A 1 103 ? -12.194 -3.215 8.035 1.00 91.44 103 TYR A CA 1
ATOM 851 C C . TYR A 1 103 ? -10.924 -2.376 8.201 1.00 91.44 103 TYR A C 1
ATOM 853 O O . TYR A 1 103 ? -9.837 -2.837 7.862 1.00 91.44 103 TYR A O 1
ATOM 861 N N . PHE A 1 104 ? -11.041 -1.123 8.642 1.00 91.00 104 PHE A N 1
ATOM 862 C CA . PHE A 1 104 ? -9.944 -0.159 8.627 1.00 91.00 104 PHE A CA 1
ATOM 863 C C . PHE A 1 104 ? -9.499 0.250 10.033 1.00 91.00 104 PHE A C 1
ATOM 865 O O . PHE A 1 104 ? -8.300 0.373 10.292 1.00 91.00 104 PHE A O 1
ATOM 872 N N . LEU A 1 105 ? -10.446 0.432 10.957 1.00 93.19 105 LEU A N 1
ATOM 873 C CA . LEU A 1 105 ? -10.167 0.913 12.314 1.00 93.19 105 LEU A CA 1
ATOM 874 C C . LEU A 1 105 ? -9.198 0.020 13.117 1.00 93.19 105 LEU A C 1
ATOM 876 O O . LEU A 1 105 ? -8.268 0.586 13.701 1.00 93.19 105 LEU A O 1
ATOM 880 N N . PRO A 1 106 ? -9.328 -1.325 13.129 1.00 95.75 106 PRO A N 1
ATOM 881 C CA . PRO A 1 106 ? -8.430 -2.190 13.900 1.00 95.75 106 PRO A CA 1
ATOM 882 C C . PRO A 1 106 ? -6.968 -2.095 13.448 1.00 95.75 106 PRO A C 1
ATOM 884 O O . PRO A 1 106 ? -6.050 -2.236 14.252 1.00 95.75 106 PRO A O 1
ATOM 887 N N . TYR A 1 107 ? -6.741 -1.793 12.166 1.00 96.75 107 TYR A N 1
ATOM 888 C CA . TYR A 1 107 ? -5.416 -1.822 11.543 1.00 96.75 107 TYR A CA 1
ATOM 889 C C . TYR A 1 107 ? -4.775 -0.441 11.399 1.00 96.75 107 TYR A C 1
ATOM 891 O O . TYR A 1 107 ? -3.662 -0.326 10.892 1.00 96.75 107 TYR A O 1
ATOM 899 N N . ALA A 1 108 ? -5.430 0.622 11.873 1.00 95.25 108 ALA A N 1
ATOM 900 C CA . ALA A 1 108 ? -4.951 1.994 11.715 1.00 95.25 108 ALA A CA 1
ATOM 901 C C . ALA A 1 108 ? -3.517 2.198 12.239 1.00 95.25 108 ALA A C 1
ATOM 903 O O . ALA A 1 108 ? -2.728 2.908 11.616 1.00 95.25 108 ALA A O 1
ATOM 904 N N . LYS A 1 109 ? -3.162 1.564 13.366 1.00 96.12 109 LYS A N 1
ATOM 905 C CA . LYS A 1 109 ? -1.801 1.617 13.926 1.00 96.12 109 LYS A CA 1
ATOM 906 C C . LYS A 1 109 ? -0.788 0.928 13.007 1.00 96.12 109 LYS A C 1
ATOM 908 O O . LYS A 1 109 ? 0.226 1.539 12.684 1.00 96.12 109 LYS A O 1
ATOM 913 N N . HIS A 1 110 ? -1.102 -0.280 12.541 1.00 97.31 110 HIS A N 1
ATOM 914 C CA . HIS A 1 110 ? -0.266 -1.035 11.606 1.00 97.31 110 HIS A CA 1
ATOM 915 C C . HIS A 1 110 ? -0.011 -0.235 10.317 1.00 97.31 110 HIS A C 1
ATOM 917 O O . HIS A 1 110 ? 1.129 -0.043 9.898 1.00 97.31 110 HIS A O 1
ATOM 923 N N . LEU A 1 111 ? -1.060 0.369 9.749 1.00 96.75 111 LEU A N 1
ATOM 924 C CA . LEU A 1 111 ? -0.949 1.207 8.551 1.00 96.75 111 LEU A CA 1
ATOM 925 C C . LEU A 1 111 ? -0.082 2.458 8.778 1.00 96.75 111 LEU A C 1
ATOM 927 O O . LEU A 1 111 ? 0.726 2.801 7.916 1.00 96.75 111 LEU A O 1
ATOM 931 N N . ARG A 1 112 ? -0.182 3.126 9.938 1.00 95.81 112 ARG A N 1
ATOM 932 C CA . ARG A 1 112 ? 0.709 4.256 10.283 1.00 95.81 112 ARG A CA 1
ATOM 933 C C . ARG A 1 112 ? 2.169 3.823 10.388 1.00 95.81 112 ARG A C 1
ATOM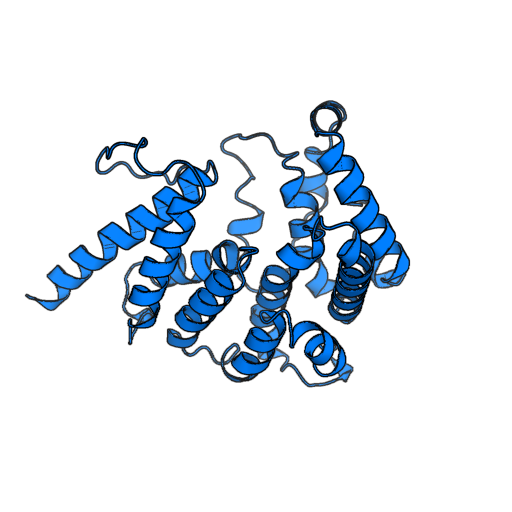 935 O O . ARG A 1 112 ? 3.050 4.529 9.893 1.00 95.81 112 ARG A O 1
ATOM 942 N N . ASN A 1 113 ? 2.419 2.675 11.006 1.00 96.38 113 ASN A N 1
ATOM 943 C CA . ASN A 1 113 ? 3.764 2.140 11.172 1.00 96.38 113 ASN A CA 1
ATOM 944 C C . ASN A 1 113 ? 4.391 1.769 9.817 1.00 96.38 113 ASN A C 1
ATOM 946 O O . ASN A 1 113 ? 5.555 2.089 9.578 1.00 96.38 113 ASN A O 1
ATOM 950 N N . LEU A 1 114 ? 3.606 1.215 8.883 1.00 95.56 114 LEU A N 1
ATOM 951 C CA . LEU A 1 114 ? 4.054 0.975 7.506 1.00 95.56 114 LEU A CA 1
ATOM 952 C C . LEU A 1 114 ? 4.381 2.264 6.733 1.00 95.56 114 LEU A C 1
ATOM 954 O O . LEU A 1 114 ? 5.239 2.247 5.847 1.00 95.56 114 LEU A O 1
ATOM 958 N N . ILE A 1 115 ? 3.735 3.393 7.048 1.00 94.06 115 ILE A N 1
ATOM 959 C CA . ILE A 1 115 ? 4.044 4.696 6.432 1.00 94.06 115 ILE A CA 1
ATOM 960 C C . ILE A 1 115 ? 5.371 5.252 6.979 1.00 94.06 115 ILE A C 1
ATOM 962 O O . ILE A 1 115 ? 6.224 5.673 6.189 1.00 94.06 115 ILE A O 1
ATOM 966 N N . SER A 1 116 ? 5.591 5.207 8.299 1.00 90.69 116 SER A N 1
ATOM 967 C CA . SER A 1 116 ? 6.800 5.734 8.964 1.00 90.69 116 SER A CA 1
ATOM 968 C C . SER A 1 116 ? 8.068 5.008 8.520 1.00 90.69 116 SER A C 1
ATOM 970 O O . SER A 1 116 ? 8.172 3.793 8.644 1.00 90.69 116 SER A O 1
ATOM 972 N N . TYR A 1 117 ? 9.076 5.743 8.043 1.00 85.00 117 TYR A N 1
ATOM 973 C CA . TYR A 1 117 ? 10.349 5.152 7.608 1.00 85.00 117 TYR A CA 1
ATOM 974 C C . TYR A 1 117 ? 11.143 4.503 8.747 1.00 85.00 117 TYR A C 1
ATOM 976 O O . TYR A 1 117 ? 11.948 3.607 8.494 1.00 85.00 117 TYR A O 1
ATOM 984 N N . GLU A 1 118 ? 10.914 4.965 9.969 1.00 87.50 118 GLU A N 1
ATOM 985 C CA . GLU A 1 118 ? 11.544 4.502 11.197 1.00 87.50 118 GLU A CA 1
ATOM 986 C C . GLU A 1 118 ? 10.940 3.165 11.634 1.00 87.50 118 GLU A C 1
ATOM 988 O O . GLU A 1 118 ? 11.676 2.226 11.927 1.00 87.50 118 GLU A O 1
ATOM 993 N N . LEU A 1 119 ? 9.607 3.062 11.595 1.00 92.00 119 LEU A N 1
ATOM 994 C CA . LEU A 1 119 ? 8.866 1.903 12.097 1.00 92.00 119 LEU A CA 1
ATOM 995 C C . LEU A 1 119 ? 8.602 0.836 11.032 1.00 92.00 119 LEU A C 1
ATOM 997 O O . LEU A 1 119 ? 8.385 -0.316 11.391 1.00 92.00 119 LEU A O 1
ATOM 1001 N N . THR A 1 120 ? 8.672 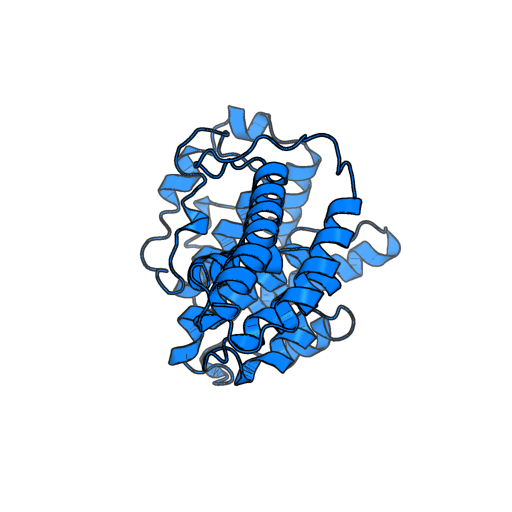1.169 9.732 1.00 92.75 120 THR A N 1
ATOM 1002 C CA . THR A 1 120 ? 8.314 0.228 8.645 1.00 92.75 120 THR A CA 1
ATOM 1003 C C . THR A 1 120 ? 9.037 -1.112 8.802 1.00 92.75 120 THR A C 1
ATOM 1005 O O . THR A 1 120 ? 8.436 -2.158 8.618 1.00 92.75 120 THR A O 1
ATOM 1008 N N . ARG A 1 121 ? 10.335 -1.107 9.128 1.00 91.50 121 ARG A N 1
ATOM 1009 C CA . ARG A 1 121 ? 11.124 -2.349 9.208 1.00 91.50 121 ARG A CA 1
ATOM 1010 C C . ARG A 1 121 ? 10.671 -3.268 10.335 1.00 91.50 121 ARG A C 1
ATOM 1012 O O . ARG A 1 121 ? 10.609 -4.469 10.124 1.00 91.50 121 ARG A O 1
ATOM 1019 N N . GLU A 1 122 ? 10.395 -2.700 11.502 1.00 94.88 122 GLU A N 1
ATOM 1020 C CA . GLU A 1 122 ? 9.891 -3.440 12.659 1.00 94.88 122 GLU A CA 1
ATOM 1021 C C . GLU A 1 122 ? 8.473 -3.949 12.385 1.00 94.88 122 GLU A C 1
ATOM 1023 O O . GLU A 1 122 ? 8.167 -5.121 12.604 1.00 94.88 122 GLU A O 1
ATOM 1028 N N . GLU A 1 123 ? 7.634 -3.096 11.802 1.00 97.00 123 GLU A N 1
ATOM 1029 C CA . GLU A 1 123 ? 6.259 -3.429 11.450 1.00 97.00 123 GLU A CA 1
ATOM 1030 C C . GLU A 1 123 ? 6.179 -4.620 10.485 1.00 97.00 123 GLU A C 1
ATOM 1032 O O . GLU A 1 123 ? 5.433 -5.559 10.738 1.00 97.00 123 GLU A O 1
ATOM 1037 N N . LEU A 1 124 ? 7.016 -4.645 9.440 1.00 95.88 124 LEU A N 1
ATOM 1038 C CA . LEU A 1 124 ? 7.086 -5.754 8.472 1.00 95.88 124 LEU A CA 1
ATOM 1039 C C . LEU A 1 124 ? 7.486 -7.103 9.098 1.00 95.88 124 LEU A C 1
ATOM 1041 O O . LEU A 1 124 ? 7.317 -8.135 8.458 1.00 95.88 124 LEU A O 1
ATOM 1045 N N . THR A 1 125 ? 8.054 -7.102 10.307 1.00 93.88 125 THR A N 1
ATOM 1046 C CA . THR A 1 125 ? 8.434 -8.330 11.030 1.00 93.88 125 THR A CA 1
ATOM 1047 C C . THR A 1 125 ? 7.436 -8.735 12.109 1.00 93.88 125 THR A C 1
ATOM 1049 O O . THR A 1 125 ? 7.446 -9.882 12.546 1.00 93.88 125 THR A O 1
ATOM 1052 N N . THR A 1 126 ? 6.596 -7.802 12.558 1.00 95.25 126 THR A N 1
ATOM 1053 C CA . THR A 1 126 ? 5.674 -7.999 13.687 1.00 95.25 126 THR A CA 1
ATOM 1054 C C . THR A 1 126 ? 4.234 -8.173 13.234 1.00 95.25 126 THR A C 1
ATOM 1056 O O . THR A 1 126 ? 3.482 -8.909 13.869 1.00 95.25 126 THR A O 1
ATOM 1059 N N . TRP A 1 127 ? 3.849 -7.530 12.133 1.00 97.00 127 TRP A N 1
ATOM 1060 C CA . TRP A 1 127 ? 2.569 -7.741 11.482 1.00 97.00 127 TRP A CA 1
ATOM 1061 C C . TRP A 1 127 ? 2.723 -8.776 10.370 1.00 97.00 127 TRP A C 1
ATOM 1063 O O . TRP A 1 127 ? 3.683 -8.732 9.605 1.00 97.00 127 TRP A O 1
ATOM 1073 N N . SER A 1 128 ? 1.777 -9.706 10.272 1.00 94.81 128 SER A N 1
ATOM 1074 C CA . SER A 1 128 ? 1.708 -10.682 9.185 1.00 94.81 128 SER A CA 1
ATOM 1075 C C . SER A 1 128 ? 0.377 -10.561 8.459 1.00 94.81 128 SER A C 1
ATOM 1077 O O . SER A 1 128 ? -0.673 -10.387 9.081 1.00 94.81 128 SER A O 1
ATOM 1079 N N . LEU A 1 129 ? 0.428 -10.664 7.130 1.00 93.69 129 LEU A N 1
ATOM 1080 C CA . LEU A 1 129 ? -0.761 -10.735 6.286 1.00 93.69 129 LEU A CA 1
ATOM 1081 C C . LEU A 1 129 ? -1.166 -12.173 5.952 1.00 93.69 129 LEU A C 1
ATOM 1083 O O . LEU A 1 129 ? -2.217 -12.350 5.338 1.00 93.69 129 LEU A O 1
ATOM 1087 N N . SER A 1 130 ? -0.396 -13.186 6.358 1.00 93.88 130 SER A N 1
ATOM 1088 C CA . SER A 1 130 ? -0.754 -14.579 6.082 1.00 93.88 130 SER A CA 1
ATOM 1089 C C . SER A 1 130 ? -1.971 -14.997 6.906 1.00 93.88 130 SER A C 1
ATOM 1091 O O . SER A 1 130 ? -2.159 -14.544 8.045 1.00 93.88 130 SER A O 1
ATOM 1093 N N . ARG A 1 131 ? -2.829 -15.848 6.336 1.00 93.38 131 ARG A N 1
ATOM 1094 C CA . ARG A 1 131 ? -4.068 -16.285 7.002 1.00 93.38 131 ARG A CA 1
ATOM 1095 C C . ARG A 1 131 ? -3.797 -17.105 8.257 1.00 93.38 131 ARG A C 1
ATOM 1097 O O . ARG A 1 131 ? -4.570 -17.040 9.212 1.00 93.38 131 ARG A O 1
ATOM 1104 N N . GLU A 1 132 ? -2.675 -17.813 8.294 1.00 92.12 132 GLU A N 1
ATOM 1105 C CA . GLU A 1 132 ? -2.233 -18.617 9.433 1.00 92.12 132 GLU A CA 1
ATOM 1106 C C . GLU A 1 132 ? -2.006 -17.758 10.681 1.00 92.12 132 GLU A C 1
ATOM 1108 O O . GLU A 1 132 ? -2.274 -18.205 11.796 1.00 92.12 132 GLU A O 1
ATOM 1113 N N . SER A 1 133 ? -1.561 -16.510 10.498 1.00 92.19 133 SER A N 1
ATOM 1114 C CA . SER A 1 133 ? -1.288 -15.583 11.601 1.00 92.19 133 SER A CA 1
ATOM 1115 C C . SER A 1 133 ? -2.548 -15.123 12.339 1.00 92.19 133 SER A C 1
ATOM 1117 O O . SER A 1 133 ? -2.464 -14.719 13.498 1.00 92.19 133 SER A O 1
ATOM 1119 N N . LYS A 1 134 ? -3.711 -15.152 11.666 1.00 91.50 134 LYS A N 1
ATOM 1120 C CA . LYS A 1 134 ? -4.999 -14.622 12.151 1.00 91.50 134 LYS A CA 1
ATOM 1121 C C . LYS A 1 134 ? -4.945 -13.161 12.628 1.00 91.50 134 LYS A C 1
ATOM 1123 O O . LYS A 1 134 ? -5.844 -12.716 13.335 1.00 91.50 134 LYS A O 1
ATOM 1128 N N . MET A 1 135 ? -3.914 -12.403 12.240 1.00 95.38 135 MET A N 1
ATOM 1129 C CA . MET A 1 135 ? -3.778 -10.989 12.608 1.00 95.38 135 MET A CA 1
ATOM 1130 C C . MET A 1 135 ? -4.724 -10.085 11.814 1.00 95.38 135 MET A C 1
ATOM 1132 O O . MET A 1 135 ? -5.018 -8.980 12.257 1.00 95.38 135 MET A O 1
ATOM 1136 N N . VAL A 1 136 ? -5.194 -10.542 10.650 1.00 96.31 136 VAL A N 1
ATOM 1137 C CA . VAL A 1 136 ? -6.190 -9.861 9.814 1.00 96.31 136 VAL A CA 1
ATOM 1138 C C . VAL A 1 136 ? -7.423 -10.748 9.702 1.00 96.31 136 VAL A C 1
ATOM 1140 O O . VAL A 1 136 ? -7.313 -11.920 9.347 1.00 96.31 136 VAL A O 1
ATOM 1143 N N . GLU A 1 137 ? -8.594 -10.186 9.992 1.00 95.38 137 GLU A N 1
ATOM 1144 C CA . GLU A 1 137 ? -9.866 -10.900 9.901 1.00 95.38 137 GLU A CA 1
ATOM 1145 C C . GLU A 1 137 ? -10.276 -11.095 8.444 1.00 95.38 137 GLU A C 1
ATOM 1147 O O . GLU A 1 137 ? -10.116 -10.200 7.612 1.00 95.38 137 GLU A O 1
ATOM 1152 N N . GLU A 1 138 ? -10.861 -12.254 8.148 1.00 93.94 138 GLU A N 1
ATOM 1153 C CA . GLU A 1 138 ? -11.220 -12.659 6.789 1.00 93.94 138 GLU A CA 1
ATOM 1154 C C . GLU A 1 138 ? -12.146 -11.653 6.090 1.00 93.94 138 GLU A C 1
ATOM 1156 O O . GLU A 1 138 ? -11.902 -11.245 4.956 1.00 93.94 138 GLU A O 1
ATOM 1161 N N . CYS A 1 139 ? -13.169 -11.171 6.800 1.00 93.62 139 CYS A N 1
ATOM 1162 C CA . CYS A 1 139 ? -14.127 -10.189 6.290 1.00 93.62 139 CYS A CA 1
ATOM 1163 C C . CYS A 1 139 ? -13.490 -8.830 5.948 1.00 93.62 139 CYS A C 1
ATOM 1165 O O . CYS A 1 139 ? -14.053 -8.064 5.165 1.00 93.62 139 CYS A O 1
ATOM 1167 N N . HIS A 1 140 ? -12.317 -8.523 6.508 1.00 95.00 140 HIS A N 1
ATOM 1168 C CA . HIS A 1 140 ? -11.610 -7.268 6.273 1.00 95.00 140 HIS A CA 1
ATOM 1169 C C . HIS A 1 140 ? -10.635 -7.355 5.093 1.00 95.00 140 HIS A C 1
ATOM 1171 O O . HIS A 1 140 ? -10.314 -6.324 4.494 1.00 95.00 140 HIS A O 1
ATOM 1177 N N . ARG A 1 141 ? -10.181 -8.561 4.720 1.00 94.06 141 ARG A N 1
ATOM 1178 C CA . ARG A 1 141 ? -9.100 -8.767 3.738 1.00 94.06 141 ARG A CA 1
ATOM 1179 C C . ARG A 1 141 ? -9.395 -8.157 2.376 1.00 94.06 141 ARG A C 1
ATOM 1181 O O . ARG A 1 141 ? -8.546 -7.443 1.845 1.00 94.06 141 ARG A O 1
ATOM 1188 N N . ALA A 1 142 ? -10.617 -8.347 1.875 1.00 90.31 142 ALA A N 1
ATOM 1189 C CA . ALA A 1 142 ? -11.060 -7.836 0.576 1.00 90.31 142 ALA A CA 1
ATOM 1190 C C . ALA A 1 142 ? -10.866 -6.316 0.417 1.00 90.31 142 ALA A C 1
ATOM 1192 O O . ALA A 1 142 ? -10.697 -5.834 -0.702 1.00 90.31 142 ALA A O 1
ATOM 1193 N N . TYR A 1 143 ? -10.853 -5.569 1.529 1.00 90.06 143 TYR A N 1
ATOM 1194 C CA . TYR A 1 143 ? -10.673 -4.118 1.541 1.00 90.06 143 TYR A CA 1
ATOM 1195 C C . TYR A 1 143 ? -9.308 -3.671 2.063 1.00 90.06 143 TYR A C 1
ATOM 1197 O O . TYR A 1 143 ? -8.736 -2.701 1.558 1.00 90.06 143 TYR A O 1
ATOM 1205 N N . LEU A 1 144 ? -8.768 -4.371 3.060 1.00 94.44 144 LEU A N 1
ATOM 1206 C CA . LEU A 1 144 ? -7.508 -4.009 3.697 1.00 94.44 144 LEU A CA 1
ATOM 1207 C C . LEU A 1 144 ? -6.298 -4.367 2.833 1.00 94.44 144 LEU A C 1
ATOM 1209 O O . LEU A 1 144 ? -5.406 -3.536 2.672 1.00 94.44 144 LEU A O 1
ATOM 1213 N N . VAL A 1 145 ? -6.253 -5.578 2.273 1.00 95.06 145 VAL A N 1
ATOM 1214 C CA . VAL A 1 145 ? -5.084 -6.058 1.521 1.00 95.06 145 VAL A CA 1
ATOM 1215 C C . VAL A 1 145 ? -4.797 -5.170 0.304 1.00 95.06 145 VAL A C 1
ATOM 1217 O O . VAL A 1 145 ? -3.655 -4.716 0.174 1.00 95.06 145 VAL A O 1
ATOM 1220 N N . PRO A 1 146 ? -5.796 -4.790 -0.522 1.00 92.31 146 PRO A N 1
ATOM 1221 C CA . PRO A 1 146 ? -5.575 -3.832 -1.601 1.00 92.31 146 PRO A CA 1
ATOM 1222 C C . PRO A 1 146 ? -4.975 -2.502 -1.135 1.00 92.31 146 PRO A C 1
ATOM 1224 O O . PRO A 1 146 ? -4.090 -1.947 -1.790 1.00 92.31 146 PRO A O 1
ATOM 1227 N N . LEU A 1 147 ? -5.425 -1.997 0.017 1.00 93.00 147 LEU A N 1
ATOM 1228 C CA . LEU A 1 147 ? -4.936 -0.744 0.583 1.00 93.00 147 LEU A CA 1
ATOM 1229 C C . LEU A 1 147 ? -3.477 -0.857 1.043 1.00 93.00 147 LEU A C 1
ATOM 1231 O O . LEU A 1 147 ? -2.686 0.048 0.783 1.00 93.00 147 LEU A O 1
ATOM 1235 N N . VAL A 1 148 ? -3.109 -1.969 1.686 1.00 96.06 148 VAL A N 1
ATOM 1236 C CA . VAL A 1 148 ? -1.730 -2.242 2.122 1.00 96.06 148 VAL A CA 1
ATOM 1237 C C . VAL A 1 148 ? -0.788 -2.347 0.923 1.00 96.06 148 VAL A C 1
ATOM 1239 O O . VAL A 1 148 ? 0.276 -1.725 0.928 1.00 96.06 148 VAL A O 1
ATOM 1242 N N . ILE A 1 149 ? -1.197 -3.061 -0.133 1.00 94.88 149 ILE A N 1
ATOM 1243 C CA . ILE A 1 149 ? -0.428 -3.168 -1.380 1.00 94.88 149 ILE A CA 1
ATOM 1244 C C . ILE A 1 149 ? -0.173 -1.772 -1.963 1.00 94.88 149 ILE A C 1
ATOM 1246 O O . ILE A 1 149 ? 0.979 -1.420 -2.230 1.00 94.88 149 ILE A O 1
ATOM 1250 N N . ARG A 1 150 ? -1.220 -0.947 -2.115 1.00 91.88 150 ARG A N 1
ATOM 1251 C CA . ARG A 1 150 ? -1.096 0.423 -2.649 1.00 91.88 150 ARG A CA 1
ATOM 1252 C C . ARG A 1 150 ? -0.201 1.310 -1.782 1.00 91.88 150 ARG A C 1
ATOM 1254 O O . ARG A 1 150 ? 0.612 2.058 -2.317 1.00 91.88 150 ARG A O 1
ATOM 1261 N N . LEU A 1 151 ? -0.300 1.193 -0.460 1.00 94.31 151 LEU A N 1
ATOM 1262 C CA . LEU A 1 151 ? 0.502 1.956 0.500 1.00 94.31 151 LEU A CA 1
ATOM 1263 C C . LEU A 1 151 ? 2.000 1.623 0.413 1.00 94.31 151 LEU A C 1
ATOM 1265 O O . LEU A 1 151 ? 2.841 2.520 0.520 1.00 94.31 151 LEU A O 1
ATOM 1269 N N . LEU A 1 152 ? 2.348 0.350 0.206 1.00 94.00 152 LEU A N 1
ATOM 1270 C CA . LEU A 1 152 ? 3.738 -0.120 0.147 1.00 94.00 152 LEU A CA 1
ATOM 1271 C C . LEU A 1 152 ? 4.377 0.030 -1.237 1.00 94.00 152 LEU A C 1
ATOM 1273 O O . LEU A 1 152 ? 5.599 0.168 -1.348 1.00 94.00 152 LEU A O 1
ATOM 1277 N N . MET A 1 153 ? 3.566 0.054 -2.292 1.00 91.25 153 MET A N 1
ATOM 1278 C CA . MET A 1 153 ? 4.015 0.112 -3.681 1.00 91.25 153 MET A CA 1
ATOM 1279 C C . MET A 1 153 ? 5.037 1.228 -3.997 1.00 91.25 153 MET A C 1
ATOM 1281 O O . MET A 1 153 ? 6.017 0.956 -4.702 1.00 91.25 153 MET A O 1
ATOM 1285 N N . PRO A 1 154 ? 4.911 2.467 -3.476 1.00 88.62 154 PRO A N 1
ATOM 1286 C CA . PRO A 1 154 ? 5.887 3.526 -3.737 1.00 88.62 154 PRO A CA 1
ATOM 1287 C C . PRO A 1 154 ? 7.288 3.161 -3.238 1.00 88.62 154 PRO A C 1
ATOM 1289 O O . PRO A 1 154 ? 8.273 3.420 -3.933 1.00 88.62 154 PRO A O 1
ATOM 1292 N N . LYS A 1 155 ? 7.367 2.482 -2.085 1.00 89.50 155 LYS A N 1
ATOM 1293 C CA . LYS A 1 155 ? 8.618 2.025 -1.462 1.00 89.50 155 LYS A CA 1
ATOM 1294 C C . LYS A 1 155 ? 9.257 0.854 -2.219 1.00 89.50 155 LYS A C 1
ATOM 1296 O O . LYS A 1 155 ? 10.474 0.692 -2.158 1.00 89.50 155 LYS A O 1
ATOM 1301 N N . VAL A 1 156 ? 8.463 0.071 -2.956 1.00 89.88 156 VAL A N 1
ATOM 1302 C CA . VAL A 1 156 ? 8.958 -0.995 -3.846 1.00 89.88 156 VAL A CA 1
ATOM 1303 C C . VAL A 1 156 ? 9.541 -0.401 -5.131 1.00 89.88 156 VAL A C 1
ATOM 1305 O O . VAL A 1 156 ? 10.696 -0.673 -5.481 1.00 89.88 156 VAL A O 1
ATOM 1308 N N . ARG A 1 157 ? 8.760 0.457 -5.807 1.00 83.38 157 ARG A N 1
ATOM 1309 C CA . ARG A 1 157 ? 9.104 1.048 -7.112 1.00 83.38 157 ARG A CA 1
ATOM 1310 C C . ARG A 1 157 ? 10.292 2.013 -7.028 1.00 83.38 157 ARG A C 1
ATOM 1312 O O . ARG A 1 157 ? 11.141 2.030 -7.919 1.00 83.38 157 ARG A O 1
ATOM 1319 N N . LYS A 1 158 ? 10.369 2.847 -5.985 1.00 74.06 158 LYS A N 1
ATOM 1320 C CA . LYS A 1 158 ? 11.384 3.906 -5.883 1.00 74.06 158 LYS A CA 1
ATOM 1321 C C . LYS A 1 158 ? 12.528 3.507 -4.966 1.00 74.06 158 LYS A C 1
ATOM 1323 O O . LYS A 1 158 ? 12.409 3.494 -3.744 1.00 74.06 158 LYS A O 1
ATOM 1328 N N . LEU A 1 159 ? 13.692 3.277 -5.567 1.00 64.81 159 LEU A N 1
ATOM 1329 C CA . LEU A 1 159 ? 14.930 3.123 -4.815 1.00 64.81 159 LEU A CA 1
ATOM 1330 C C . LEU A 1 159 ? 15.416 4.503 -4.340 1.00 64.81 159 LEU A C 1
ATOM 1332 O O . LEU A 1 159 ? 15.570 5.425 -5.146 1.00 64.81 159 LEU A O 1
ATOM 1336 N N . ARG A 1 160 ? 15.694 4.670 -3.041 1.00 58.03 160 ARG A N 1
ATOM 1337 C CA . ARG A 1 160 ? 16.257 5.932 -2.530 1.00 58.03 160 ARG A CA 1
ATOM 1338 C C . ARG A 1 160 ? 17.684 6.115 -3.064 1.00 58.03 160 ARG A C 1
ATOM 1340 O O . ARG A 1 160 ? 18.588 5.361 -2.721 1.00 58.03 160 ARG A O 1
ATOM 1347 N N . GLY A 1 161 ? 17.873 7.133 -3.906 1.00 41.16 161 GLY A N 1
ATOM 1348 C CA . GLY A 1 161 ? 19.036 7.312 -4.788 1.00 41.16 161 GLY A CA 1
ATOM 1349 C C . GLY A 1 161 ? 20.349 7.813 -4.172 1.00 41.16 161 GLY A C 1
ATOM 1350 O O . GLY A 1 161 ? 21.217 8.250 -4.920 1.00 41.16 161 GLY A O 1
ATOM 1351 N N . LEU A 1 162 ? 20.539 7.772 -2.850 1.00 43.94 162 LEU A N 1
ATOM 1352 C CA . LEU A 1 162 ? 21.845 8.106 -2.261 1.00 43.94 162 LEU A CA 1
ATOM 1353 C C . LEU A 1 162 ? 22.707 6.845 -2.169 1.00 43.94 162 LEU A C 1
ATOM 1355 O O . LEU A 1 162 ? 22.269 5.845 -1.602 1.00 43.94 162 LEU A O 1
ATOM 1359 N N . ALA A 1 163 ? 23.937 6.900 -2.689 1.00 52.75 163 ALA A N 1
ATOM 1360 C CA . ALA A 1 163 ? 24.854 5.756 -2.754 1.00 52.75 163 ALA A CA 1
ATOM 1361 C C . ALA A 1 163 ? 25.048 5.054 -1.393 1.00 52.75 163 ALA A C 1
ATOM 1363 O O . ALA A 1 163 ? 25.014 3.828 -1.326 1.00 52.75 163 ALA A O 1
ATOM 1364 N N . SER A 1 164 ? 25.120 5.817 -0.295 1.00 53.12 164 SER A N 1
ATOM 1365 C CA . SER A 1 164 ? 25.233 5.288 1.075 1.00 53.12 164 SER A CA 1
ATOM 1366 C C . SER A 1 164 ? 23.975 4.572 1.586 1.00 53.12 164 SER A C 1
ATOM 1368 O O . SER A 1 164 ? 24.056 3.744 2.488 1.00 53.12 164 SER A O 1
ATOM 1370 N N . ARG A 1 165 ? 22.801 4.855 1.006 1.00 61.12 165 ARG A N 1
ATOM 1371 C CA . ARG A 1 165 ? 21.502 4.287 1.409 1.00 61.12 165 ARG A CA 1
ATOM 1372 C C . ARG A 1 165 ? 20.960 3.250 0.425 1.00 61.12 165 ARG A C 1
ATOM 1374 O O . ARG A 1 165 ? 19.933 2.636 0.711 1.00 61.12 165 ARG A O 1
ATOM 1381 N N . LYS A 1 166 ? 21.658 2.997 -0.688 1.00 72.69 166 LYS A N 1
ATOM 1382 C CA . LYS A 1 166 ? 21.236 2.046 -1.728 1.00 72.69 166 LYS A CA 1
ATOM 1383 C C . LYS A 1 166 ? 21.029 0.638 -1.163 1.00 72.69 166 LYS A C 1
ATOM 1385 O O . LYS A 1 166 ? 19.965 0.062 -1.358 1.00 72.69 166 LYS A O 1
ATOM 1390 N N . LYS A 1 167 ? 21.994 0.121 -0.389 1.00 80.06 167 LYS A N 1
ATOM 1391 C CA . LYS A 1 167 ? 21.894 -1.209 0.244 1.00 80.06 167 LYS A CA 1
ATOM 1392 C C . LYS A 1 167 ? 20.707 -1.293 1.205 1.00 80.06 167 LYS A C 1
ATOM 1394 O O . LYS A 1 167 ? 19.917 -2.224 1.122 1.00 80.06 167 LYS A O 1
ATOM 1399 N N . ALA A 1 168 ? 20.529 -0.286 2.061 1.00 82.38 168 ALA A N 1
ATOM 1400 C CA . ALA A 1 168 ? 19.391 -0.227 2.975 1.00 82.38 168 ALA A CA 1
ATOM 1401 C C . ALA A 1 168 ? 18.045 -0.162 2.229 1.00 82.38 168 ALA A C 1
ATOM 1403 O O . ALA A 1 168 ? 17.080 -0.783 2.666 1.00 82.38 168 ALA A O 1
ATOM 1404 N N . SER A 1 169 ? 17.980 0.547 1.099 1.00 82.44 169 SER A N 1
ATOM 1405 C CA . SER A 1 169 ? 16.783 0.612 0.255 1.00 82.44 169 SER A CA 1
ATOM 1406 C C . SER A 1 169 ? 16.461 -0.735 -0.396 1.00 82.44 169 SER A C 1
ATOM 1408 O O . SER A 1 169 ? 15.296 -1.109 -0.424 1.00 82.44 169 SER A O 1
ATOM 1410 N N . ILE A 1 170 ? 17.471 -1.470 -0.876 1.00 86.69 170 ILE A N 1
ATOM 1411 C CA . ILE A 1 170 ? 17.292 -2.817 -1.447 1.00 86.69 170 ILE A CA 1
ATOM 1412 C C . ILE A 1 170 ? 16.819 -3.791 -0.362 1.00 86.69 170 ILE A C 1
ATOM 1414 O O . ILE A 1 170 ? 15.836 -4.493 -0.558 1.00 86.69 170 ILE A O 1
ATOM 1418 N N . CYS A 1 171 ? 17.446 -3.782 0.821 1.00 89.88 171 CYS A N 1
ATOM 1419 C CA . CYS A 1 171 ? 17.000 -4.618 1.940 1.00 89.88 171 CYS A CA 1
ATOM 1420 C C . CYS A 1 171 ? 15.560 -4.301 2.365 1.00 89.88 171 CYS A C 1
ATOM 1422 O O . CYS A 1 171 ? 14.810 -5.215 2.678 1.00 89.88 171 CYS A O 1
ATOM 1424 N N . LEU A 1 172 ? 15.170 -3.019 2.375 1.00 90.69 172 LEU A N 1
ATOM 1425 C CA . LEU A 1 172 ? 13.791 -2.632 2.669 1.00 90.69 172 LEU A CA 1
ATOM 1426 C C . LEU A 1 172 ? 12.832 -3.148 1.594 1.00 90.69 172 LEU A C 1
ATOM 1428 O O . LEU A 1 172 ? 11.788 -3.681 1.944 1.00 90.69 172 LEU A O 1
ATOM 1432 N N . ARG A 1 173 ? 13.189 -3.031 0.307 1.00 92.19 173 ARG A N 1
ATOM 1433 C CA . ARG A 1 173 ? 12.374 -3.592 -0.775 1.00 92.19 173 ARG A CA 1
ATOM 1434 C C . ARG A 1 173 ? 12.193 -5.094 -0.589 1.00 92.19 173 ARG A C 1
ATOM 1436 O O . ARG A 1 173 ? 11.058 -5.540 -0.586 1.00 92.19 173 ARG A O 1
ATOM 1443 N N . LYS A 1 174 ? 13.274 -5.848 -0.373 1.00 93.81 174 LYS A N 1
ATOM 1444 C CA . LYS A 1 174 ? 13.194 -7.296 -0.130 1.00 93.81 174 LYS A CA 1
ATOM 1445 C C . LYS A 1 174 ? 12.310 -7.631 1.069 1.00 93.81 174 LYS A C 1
ATOM 1447 O O . LYS A 1 174 ? 11.465 -8.498 0.944 1.00 93.81 174 LYS A O 1
ATOM 1452 N N . ALA A 1 175 ? 12.428 -6.898 2.178 1.00 95.00 175 ALA A N 1
ATOM 1453 C CA . ALA A 1 175 ? 11.557 -7.092 3.340 1.00 95.00 175 ALA A CA 1
ATOM 1454 C C . ALA A 1 175 ? 10.074 -6.832 3.019 1.00 95.00 175 ALA A C 1
ATOM 1456 O O . ALA A 1 175 ? 9.212 -7.595 3.439 1.00 95.00 175 ALA A O 1
ATOM 1457 N N . ILE A 1 176 ? 9.774 -5.786 2.240 1.00 95.88 176 ILE A N 1
ATOM 1458 C CA . ILE A 1 176 ? 8.411 -5.511 1.765 1.00 95.88 176 ILE A CA 1
ATOM 1459 C C . ILE A 1 176 ? 7.920 -6.637 0.849 1.00 95.88 176 ILE A C 1
ATOM 1461 O O . ILE A 1 176 ? 6.787 -7.079 0.992 1.00 95.88 176 ILE A O 1
ATOM 1465 N N . LEU A 1 177 ? 8.760 -7.114 -0.071 1.00 95.94 177 LEU A N 1
ATOM 1466 C CA . LEU A 1 177 ? 8.425 -8.228 -0.956 1.00 95.94 177 LEU A CA 1
ATOM 1467 C C . LEU A 1 177 ? 8.158 -9.509 -0.161 1.00 95.94 177 LEU A C 1
ATOM 1469 O O . LEU A 1 177 ? 7.176 -10.176 -0.443 1.00 95.94 177 LEU A O 1
ATOM 1473 N N . SER A 1 178 ? 8.953 -9.810 0.870 1.00 95.81 178 SER A N 1
ATOM 1474 C CA . SER A 1 178 ? 8.732 -10.972 1.742 1.00 95.81 178 SER A CA 1
ATOM 1475 C C . SER A 1 178 ? 7.425 -10.855 2.521 1.00 95.81 178 SER A C 1
ATOM 1477 O O . SER A 1 178 ? 6.710 -11.836 2.674 1.00 95.81 178 SER A O 1
ATOM 1479 N N . PHE A 1 179 ? 7.089 -9.650 2.981 1.00 96.81 179 PHE A N 1
ATOM 1480 C CA . PHE A 1 179 ? 5.819 -9.378 3.649 1.00 96.81 179 PHE A CA 1
ATOM 1481 C C . PHE A 1 179 ? 4.616 -9.547 2.703 1.00 96.81 179 PHE A C 1
ATOM 1483 O O . PHE A 1 179 ? 3.607 -10.126 3.095 1.00 96.81 179 PHE A O 1
ATOM 1490 N N . ILE A 1 180 ? 4.731 -9.098 1.447 1.00 96.69 180 ILE A N 1
ATOM 1491 C CA . ILE A 1 180 ? 3.697 -9.279 0.411 1.00 96.69 180 ILE A CA 1
ATOM 1492 C C . ILE A 1 180 ? 3.605 -10.745 -0.037 1.00 96.69 180 ILE A C 1
ATOM 1494 O O . ILE A 1 180 ? 2.506 -11.216 -0.296 1.00 96.69 180 ILE A O 1
ATOM 1498 N N . ALA A 1 181 ? 4.717 -11.482 -0.075 1.00 95.00 181 ALA A N 1
ATOM 1499 C CA . ALA A 1 181 ? 4.739 -12.910 -0.398 1.00 95.00 181 ALA A CA 1
ATOM 1500 C C . ALA A 1 181 ? 4.004 -13.780 0.640 1.00 95.00 181 ALA A C 1
ATOM 1502 O O . ALA A 1 181 ? 3.721 -14.936 0.365 1.00 95.00 181 ALA A O 1
ATOM 1503 N N . GLY A 1 182 ? 3.674 -13.233 1.816 1.00 93.88 182 GLY A N 1
ATOM 1504 C CA . GLY A 1 182 ? 2.789 -13.886 2.783 1.00 93.88 182 GLY A CA 1
ATOM 1505 C C . GLY A 1 182 ? 1.295 -13.792 2.443 1.00 93.88 182 GLY A C 1
ATOM 1506 O O . GLY A 1 182 ? 0.484 -14.300 3.212 1.00 93.88 182 GLY A O 1
ATOM 1507 N N . LEU A 1 183 ? 0.912 -13.103 1.363 1.00 95.19 183 LEU A N 1
ATOM 1508 C CA . LEU A 1 183 ? -0.462 -13.058 0.857 1.00 95.19 183 LEU A CA 1
ATOM 1509 C C . LEU A 1 183 ? -0.779 -14.280 0.002 1.00 95.19 183 LEU A C 1
ATOM 1511 O O . LEU A 1 183 ? 0.096 -14.810 -0.677 1.00 95.19 183 LEU A O 1
ATOM 1515 N N . ASP A 1 184 ? -2.058 -14.637 -0.069 1.00 93.06 184 ASP A N 1
ATOM 1516 C CA . ASP A 1 184 ? -2.483 -15.680 -0.992 1.00 93.06 184 ASP A CA 1
ATOM 1517 C C . ASP A 1 184 ? -2.341 -15.228 -2.446 1.00 93.06 184 ASP A C 1
ATOM 1519 O O . ASP A 1 184 ? -2.536 -14.058 -2.793 1.00 93.06 184 ASP A O 1
ATOM 1523 N N . ILE A 1 185 ? -2.160 -16.203 -3.335 1.00 91.12 185 ILE A N 1
ATOM 1524 C CA . ILE A 1 185 ? -2.101 -16.007 -4.790 1.00 91.12 185 ILE A CA 1
ATOM 1525 C C . ILE A 1 185 ? -3.288 -15.180 -5.314 1.00 91.12 185 ILE A C 1
ATOM 1527 O O . ILE A 1 185 ? -3.114 -14.339 -6.193 1.00 91.12 185 ILE A O 1
ATOM 1531 N N . THR A 1 186 ? -4.489 -15.360 -4.754 1.00 89.12 186 THR A N 1
ATOM 1532 C CA . THR A 1 186 ? -5.708 -14.638 -5.167 1.00 89.12 186 THR A CA 1
ATOM 1533 C C . THR A 1 186 ? -5.704 -13.149 -4.809 1.00 89.12 186 THR A C 1
ATOM 1535 O O . THR A 1 186 ? -6.522 -12.390 -5.325 1.00 89.12 186 THR A O 1
ATOM 1538 N N . GLU A 1 187 ? -4.812 -12.717 -3.916 1.00 91.75 187 GLU A N 1
ATOM 1539 C CA . GLU A 1 187 ? -4.702 -11.335 -3.431 1.00 91.75 187 GLU A CA 1
ATOM 1540 C C . GLU A 1 187 ? -3.537 -10.567 -4.079 1.00 91.75 187 GLU A C 1
ATOM 1542 O O . GLU A 1 187 ? -3.511 -9.334 -4.069 1.00 91.75 187 GLU A O 1
ATOM 1547 N N . LEU A 1 188 ? -2.602 -11.286 -4.706 1.00 91.69 188 LEU A N 1
ATOM 1548 C CA . LEU A 1 188 ? -1.456 -10.736 -5.430 1.00 91.69 188 LEU A CA 1
ATOM 1549 C C . LEU A 1 188 ? -1.734 -10.037 -6.776 1.00 91.69 188 LEU A C 1
ATOM 1551 O O . LEU A 1 188 ? -0.870 -9.250 -7.180 1.00 91.69 188 LEU A O 1
ATOM 1555 N N . PRO A 1 189 ? -2.872 -10.208 -7.485 1.00 88.25 189 PRO A N 1
ATOM 1556 C CA . PRO A 1 189 ? -3.021 -9.602 -8.806 1.00 88.25 189 PRO A CA 1
ATOM 1557 C C . PRO A 1 189 ? -2.858 -8.078 -8.820 1.00 88.25 189 PRO A C 1
ATOM 1559 O O . PRO A 1 189 ? -2.210 -7.526 -9.710 1.00 88.25 189 PRO A O 1
ATOM 1562 N N . LEU A 1 190 ? -3.360 -7.385 -7.789 1.00 86.31 190 LEU A N 1
ATOM 1563 C CA . LEU A 1 190 ? -3.197 -5.935 -7.668 1.00 86.31 190 LEU A CA 1
ATOM 1564 C C . LEU A 1 190 ? -1.726 -5.525 -7.493 1.00 86.31 190 LEU A C 1
ATOM 1566 O O . LEU A 1 190 ? -1.321 -4.466 -7.970 1.00 86.31 190 LEU A O 1
ATOM 1570 N N . PHE A 1 191 ? -0.914 -6.337 -6.817 1.00 91.69 191 PHE A N 1
ATOM 1571 C CA . PHE A 1 191 ? 0.504 -6.039 -6.640 1.00 91.69 191 PHE A CA 1
ATOM 1572 C C . PHE A 1 191 ? 1.233 -6.030 -7.989 1.00 91.69 191 PHE A C 1
ATOM 1574 O O . PHE A 1 191 ? 1.883 -5.037 -8.322 1.00 91.69 191 PHE A O 1
ATOM 1581 N N . PHE A 1 192 ? 1.065 -7.081 -8.795 1.00 88.50 192 PHE A N 1
ATOM 1582 C CA . PHE A 1 192 ? 1.709 -7.194 -10.107 1.00 88.50 192 PHE A CA 1
ATOM 1583 C C . PHE A 1 192 ? 1.171 -6.173 -11.117 1.00 88.50 192 PHE A C 1
ATOM 1585 O O . PHE A 1 192 ? 1.948 -5.521 -11.814 1.00 88.50 192 PHE A O 1
ATOM 1592 N N . ALA A 1 193 ? -0.140 -5.932 -11.109 1.00 82.56 193 ALA A N 1
ATOM 1593 C CA . ALA A 1 193 ? -0.786 -4.833 -11.824 1.00 82.56 193 ALA A CA 1
ATOM 1594 C C . ALA A 1 193 ? -0.122 -3.471 -11.560 1.00 82.56 193 ALA A C 1
ATOM 1596 O O . ALA A 1 193 ? 0.229 -2.709 -12.464 1.00 82.56 193 ALA A O 1
ATOM 1597 N N . LEU A 1 194 ? 0.059 -3.144 -10.283 1.00 83.62 194 LEU A N 1
ATOM 1598 C CA . LEU A 1 194 ? 0.678 -1.894 -9.883 1.00 83.62 194 LEU A CA 1
ATOM 1599 C C . LEU A 1 194 ? 2.177 -1.898 -10.197 1.00 83.62 194 LEU A C 1
ATOM 1601 O O . LEU A 1 194 ? 2.727 -0.848 -10.526 1.00 83.62 194 LEU A O 1
ATOM 1605 N N . LEU A 1 195 ? 2.859 -3.034 -10.142 1.00 86.38 195 LEU A N 1
ATOM 1606 C CA . LEU A 1 195 ? 4.278 -3.105 -10.462 1.00 86.38 195 LEU A CA 1
ATOM 1607 C C . LEU A 1 195 ? 4.575 -2.646 -11.901 1.00 86.38 195 LEU A C 1
ATOM 1609 O O . LEU A 1 195 ? 5.516 -1.875 -12.102 1.00 86.38 195 LEU A O 1
ATOM 1613 N N . ILE A 1 196 ? 3.743 -3.041 -12.870 1.00 81.00 196 ILE A N 1
ATOM 1614 C CA . ILE A 1 196 ? 3.918 -2.704 -14.295 1.00 81.00 196 ILE A CA 1
ATOM 1615 C C . ILE A 1 196 ? 3.446 -1.286 -14.661 1.00 81.00 196 ILE A C 1
ATOM 1617 O O . ILE A 1 196 ? 3.958 -0.687 -15.606 1.00 81.00 196 ILE A O 1
ATOM 1621 N N . ASN A 1 197 ? 2.516 -0.703 -13.896 1.00 76.50 197 ASN A N 1
ATOM 1622 C CA . ASN A 1 197 ? 1.889 0.593 -14.196 1.00 76.50 197 ASN A CA 1
ATOM 1623 C C . ASN A 1 197 ? 2.885 1.745 -14.530 1.00 76.50 197 ASN A C 1
ATOM 1625 O O . ASN A 1 197 ? 2.678 2.462 -15.511 1.00 76.50 197 ASN A O 1
ATOM 1629 N N . PRO A 1 198 ? 4.016 1.934 -13.812 1.00 72.00 198 PRO A N 1
ATOM 1630 C CA . PRO A 1 198 ? 4.986 2.999 -14.106 1.00 72.00 198 PRO A CA 1
ATOM 1631 C C . PRO A 1 198 ? 5.691 2.876 -15.461 1.00 72.00 198 PRO A C 1
ATOM 1633 O O . PRO A 1 198 ? 6.282 3.856 -15.944 1.00 72.00 198 PRO A O 1
ATOM 1636 N N . LEU A 1 199 ? 5.664 1.686 -16.068 1.00 71.06 199 LEU A N 1
ATOM 1637 C CA . LEU A 1 199 ? 6.202 1.495 -17.404 1.00 71.06 199 LEU A CA 1
ATOM 1638 C C . LEU A 1 199 ? 5.391 2.319 -18.415 1.00 71.06 199 LEU A C 1
ATOM 1640 O O . LEU A 1 199 ? 6.001 2.863 -19.324 1.00 71.06 199 LEU A O 1
ATOM 1644 N N . GLN A 1 200 ? 4.100 2.596 -18.170 1.00 65.38 200 GLN A N 1
ATOM 1645 C CA . GLN A 1 200 ? 3.251 3.419 -19.055 1.00 65.38 200 GLN A CA 1
ATOM 1646 C C . GLN A 1 200 ? 3.273 2.912 -20.506 1.00 65.38 200 GLN A C 1
ATOM 1648 O O . GLN A 1 200 ? 3.312 3.693 -21.448 1.00 65.38 200 GLN A O 1
ATOM 1653 N N . ILE A 1 201 ? 3.312 1.589 -20.660 1.00 60.19 201 ILE A N 1
ATOM 1654 C CA . ILE A 1 201 ? 3.348 0.889 -21.951 1.00 60.19 201 ILE A CA 1
ATOM 1655 C C . ILE A 1 201 ? 1.994 1.024 -22.677 1.00 60.19 201 ILE A C 1
ATOM 1657 O O . ILE A 1 201 ? 1.929 0.965 -23.897 1.00 60.19 201 ILE A O 1
ATOM 1661 N N . VAL A 1 202 ? 0.920 1.267 -21.924 1.00 54.25 202 VAL A N 1
ATOM 1662 C CA . VAL A 1 202 ? -0.394 1.640 -22.451 1.00 54.25 202 VAL A CA 1
ATOM 1663 C C . VAL A 1 202 ? -0.308 3.077 -22.974 1.00 54.25 202 VAL A C 1
ATOM 1665 O O . VAL A 1 202 ? -0.169 4.014 -22.180 1.00 54.25 202 VAL A O 1
ATOM 1668 N N . GLU A 1 203 ? -0.363 3.269 -24.295 1.00 43.91 203 GLU A N 1
ATOM 1669 C CA . GLU A 1 203 ? -0.489 4.608 -24.875 1.00 43.91 203 GLU A CA 1
ATOM 1670 C C . GLU A 1 203 ? -1.726 5.320 -24.317 1.00 43.91 203 GLU A C 1
ATOM 1672 O O . GLU A 1 203 ? -2.771 4.712 -24.077 1.00 43.91 203 GLU A O 1
ATOM 1677 N N . LYS A 1 204 ? -1.602 6.640 -24.144 1.00 48.72 204 LYS A N 1
ATOM 1678 C CA . LYS A 1 204 ? -2.704 7.558 -23.841 1.00 48.72 204 LYS A CA 1
ATOM 1679 C C . LYS A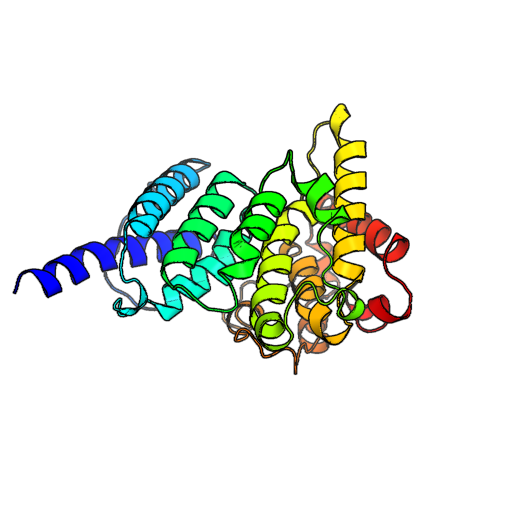 1 204 ? -3.734 7.527 -24.973 1.00 48.72 204 LYS A C 1
ATOM 1681 O O . LYS A 1 204 ? -3.725 8.378 -25.855 1.00 48.72 204 LYS A O 1
ATOM 1686 N N . THR A 1 205 ? -4.621 6.555 -24.946 1.00 34.38 205 THR A N 1
ATOM 1687 C CA . THR A 1 205 ? -5.856 6.557 -25.722 1.00 34.38 205 THR A CA 1
ATOM 1688 C C . THR A 1 205 ? -7.017 6.501 -24.746 1.00 34.38 205 THR A C 1
ATOM 1690 O O . THR A 1 205 ? -6.876 5.964 -23.646 1.00 34.38 205 THR A O 1
ATOM 1693 N N . ASP A 1 206 ? -8.156 7.067 -25.144 1.00 39.03 206 ASP A N 1
ATOM 1694 C CA . ASP A 1 206 ? -9.410 7.182 -24.376 1.00 39.03 206 ASP A CA 1
ATOM 1695 C C . ASP A 1 206 ? -10.072 5.820 -24.023 1.00 39.03 206 ASP A C 1
ATOM 1697 O O . ASP A 1 206 ? -11.268 5.736 -23.751 1.00 39.03 206 ASP A O 1
ATOM 1701 N N . GLY A 1 207 ? -9.287 4.738 -24.023 1.00 44.16 207 GLY A N 1
ATOM 1702 C CA . GLY A 1 207 ? -9.617 3.377 -23.617 1.00 44.16 207 GLY A CA 1
ATOM 1703 C C . GLY A 1 207 ? -8.849 2.953 -22.350 1.00 44.16 207 GLY A C 1
ATOM 1704 O O . GLY A 1 207 ? -8.584 3.796 -21.503 1.00 44.16 207 GLY A O 1
ATOM 1705 N N . PRO A 1 208 ? -8.499 1.672 -22.141 1.00 37.88 208 PRO A N 1
ATOM 1706 C CA . PRO A 1 208 ? -8.517 0.944 -20.859 1.00 37.88 208 PRO A CA 1
ATOM 1707 C C . PRO A 1 208 ? -7.461 1.334 -19.803 1.00 37.88 208 PRO A C 1
ATOM 1709 O O . PRO A 1 208 ? -7.219 0.595 -18.853 1.00 37.88 208 PRO A O 1
ATOM 1712 N N . ALA A 1 209 ? -6.882 2.531 -19.868 1.00 39.94 209 ALA A N 1
ATOM 1713 C CA . ALA A 1 209 ? -6.166 3.144 -18.752 1.00 39.94 209 ALA A CA 1
ATOM 1714 C C . ALA A 1 209 ? -7.043 3.277 -17.486 1.00 39.94 209 ALA A C 1
ATOM 1716 O O . ALA A 1 209 ? -6.503 3.454 -16.398 1.00 39.94 209 ALA A O 1
ATOM 1717 N N . ASN A 1 210 ? -8.373 3.138 -17.614 1.00 45.53 210 ASN A N 1
ATOM 1718 C CA . ASN A 1 210 ? -9.347 3.012 -16.523 1.00 45.53 210 ASN A CA 1
ATOM 1719 C C . ASN A 1 210 ? -9.366 1.642 -15.814 1.00 45.53 210 ASN A C 1
ATOM 1721 O O . ASN A 1 210 ? -9.858 1.586 -14.687 1.00 45.53 210 ASN A O 1
ATOM 1725 N N . LEU A 1 211 ? -8.807 0.570 -16.396 1.00 43.59 211 LEU A N 1
ATOM 1726 C CA . LEU A 1 211 ? -8.979 -0.806 -15.892 1.00 43.59 211 LEU A CA 1
ATOM 1727 C C . LEU A 1 211 ? -8.547 -0.980 -14.431 1.00 43.59 211 LEU A C 1
ATOM 1729 O O . LEU A 1 211 ? -9.232 -1.635 -13.654 1.00 43.59 211 LEU A O 1
ATOM 1733 N N . PHE A 1 212 ? -7.448 -0.345 -14.022 1.00 48.00 212 PHE A N 1
ATOM 1734 C CA . PHE A 1 212 ? -6.900 -0.483 -12.665 1.00 48.00 212 PHE A CA 1
ATOM 1735 C C . PHE A 1 212 ? -7.564 0.389 -11.600 1.00 48.00 212 PHE A C 1
ATOM 1737 O O . PHE A 1 212 ? -7.307 0.237 -10.400 1.00 48.00 212 PHE A O 1
ATOM 1744 N N . TRP A 1 213 ? -8.379 1.341 -12.041 1.00 46.81 213 TRP A N 1
ATOM 1745 C CA . TRP A 1 213 ? -8.942 2.387 -11.196 1.00 46.81 213 TRP A CA 1
ATOM 1746 C C . TRP A 1 213 ? -10.426 2.177 -10.939 1.00 46.81 213 TRP A C 1
ATOM 1748 O O . TRP A 1 213 ? -10.909 2.606 -9.896 1.00 46.81 213 TRP A O 1
ATOM 1758 N N . THR A 1 214 ? -11.112 1.499 -11.863 1.00 39.12 214 THR A N 1
ATOM 1759 C CA . THR A 1 214 ? -12.523 1.120 -11.750 1.00 39.12 214 THR A CA 1
ATOM 1760 C C . THR A 1 214 ? -12.737 -0.230 -11.079 1.00 39.12 214 THR A C 1
ATOM 1762 O O . THR A 1 214 ? -13.887 -0.567 -10.826 1.00 39.12 214 THR A O 1
ATOM 1765 N N . LEU A 1 215 ? -11.680 -1.008 -10.799 1.00 44.75 215 LEU A N 1
ATOM 1766 C CA . LEU A 1 215 ? -11.799 -2.268 -10.060 1.00 44.75 215 LEU A CA 1
ATOM 1767 C C . LEU A 1 215 ? -12.362 -1.977 -8.659 1.00 44.75 215 LEU A C 1
ATOM 1769 O O . LEU A 1 215 ? -11.667 -1.357 -7.843 1.00 44.75 215 LEU A O 1
ATOM 1773 N N . PRO A 1 216 ? -13.610 -2.393 -8.368 1.00 40.31 216 PRO A N 1
ATOM 1774 C CA . PRO A 1 216 ? -14.190 -2.224 -7.050 1.00 40.31 216 PRO A CA 1
ATOM 1775 C C . PRO A 1 216 ? -13.331 -2.969 -6.037 1.00 40.31 216 PRO A C 1
ATOM 1777 O O . PRO A 1 216 ? -12.827 -4.064 -6.307 1.00 40.31 216 PRO A O 1
ATOM 1780 N N . ILE A 1 217 ? -13.179 -2.377 -4.858 1.00 46.19 217 ILE A N 1
ATOM 1781 C CA . ILE A 1 217 ? -12.488 -3.013 -3.744 1.00 46.19 217 ILE A CA 1
ATOM 1782 C C . ILE A 1 217 ? -13.221 -4.334 -3.441 1.00 46.19 217 ILE A C 1
ATOM 1784 O O . ILE A 1 217 ? -14.380 -4.310 -3.036 1.00 46.19 217 ILE A O 1
ATOM 1788 N N . GLY A 1 218 ? -12.572 -5.469 -3.721 1.00 45.53 218 GLY A N 1
ATOM 1789 C CA . GLY A 1 218 ? -13.138 -6.814 -3.559 1.00 45.53 218 GLY A CA 1
ATOM 1790 C C . GLY A 1 218 ? -13.370 -7.617 -4.846 1.00 45.53 218 GLY A C 1
ATOM 1791 O O . GLY A 1 218 ? -13.679 -8.800 -4.748 1.00 45.53 218 GLY A O 1
ATOM 1792 N N . CYS A 1 219 ? -13.184 -7.043 -6.042 1.00 41.00 219 CYS A N 1
ATOM 1793 C CA . CYS A 1 219 ? -13.286 -7.791 -7.301 1.00 41.00 219 CYS A CA 1
ATOM 1794 C C . CYS A 1 219 ? -11.892 -8.234 -7.784 1.00 41.00 219 CYS A C 1
ATOM 1796 O O . CYS A 1 219 ? -11.306 -7.636 -8.681 1.00 41.00 219 CYS A O 1
ATOM 1798 N N . THR A 1 220 ? -11.317 -9.258 -7.150 1.00 46.25 220 THR A N 1
ATOM 1799 C CA . THR A 1 220 ? -10.069 -9.903 -7.609 1.00 46.25 220 THR A CA 1
ATOM 1800 C C . THR A 1 220 ? -10.309 -10.949 -8.704 1.00 46.25 220 THR A C 1
ATOM 1802 O O . THR A 1 220 ? -9.351 -11.529 -9.209 1.00 46.25 220 THR A O 1
ATOM 1805 N N . SER A 1 221 ? -11.567 -11.198 -9.087 1.00 42.69 221 SER A N 1
ATOM 1806 C CA . SER A 1 221 ? -11.950 -12.359 -9.899 1.00 42.69 221 SER A CA 1
ATOM 1807 C C . SER A 1 221 ? -11.531 -12.294 -11.367 1.00 42.69 221 SER A C 1
ATOM 1809 O O . SER A 1 221 ? -11.535 -13.330 -12.019 1.00 42.69 221 SER A O 1
ATOM 1811 N N . GLU A 1 222 ? -11.143 -11.132 -11.897 1.00 48.91 222 GLU A N 1
ATOM 1812 C CA . GLU A 1 222 ? -10.743 -11.009 -13.306 1.00 48.91 222 GLU A CA 1
ATOM 1813 C C . GLU A 1 222 ? -9.559 -10.058 -13.492 1.00 48.91 222 GLU A C 1
ATOM 1815 O O . GLU A 1 222 ? -9.603 -9.097 -14.260 1.00 48.91 222 GLU A O 1
ATOM 1820 N N . PHE A 1 223 ? -8.449 -10.323 -12.804 1.00 54.69 223 PHE A N 1
ATOM 1821 C CA . PHE A 1 223 ? -7.180 -9.819 -13.315 1.00 54.69 223 PHE A CA 1
ATOM 1822 C C . PHE A 1 223 ? -6.851 -10.541 -14.628 1.00 54.69 223 PHE A C 1
ATOM 1824 O O . PHE A 1 223 ? -6.264 -11.621 -14.640 1.00 54.69 223 PHE A O 1
ATOM 1831 N N . GLN A 1 224 ? -7.265 -9.954 -15.748 1.00 58.56 224 GLN A N 1
ATOM 1832 C CA . GLN A 1 224 ? -6.921 -10.441 -17.077 1.00 58.56 224 GLN A CA 1
ATOM 1833 C C . GLN A 1 224 ? -5.527 -9.931 -17.444 1.00 58.56 224 GLN A C 1
ATOM 1835 O O . GLN A 1 224 ? -5.387 -8.909 -18.121 1.00 58.56 224 GLN A O 1
ATOM 1840 N N . ALA A 1 225 ? -4.492 -10.648 -16.992 1.00 60.34 225 ALA A N 1
ATOM 1841 C CA . ALA A 1 225 ? -3.106 -10.411 -17.405 1.00 60.34 225 ALA A CA 1
ATOM 1842 C C . ALA A 1 225 ? -3.000 -10.279 -18.937 1.00 60.34 225 ALA A C 1
ATOM 1844 O O . ALA A 1 225 ? -2.306 -9.398 -19.433 1.00 60.34 225 ALA A O 1
ATOM 1845 N N . SER A 1 226 ? -3.791 -11.066 -19.673 1.00 60.78 226 SER A N 1
ATOM 1846 C CA . SER A 1 226 ? -3.929 -11.017 -21.132 1.00 60.78 226 SER A CA 1
ATOM 1847 C C . SER A 1 226 ? -4.201 -9.617 -21.690 1.00 60.78 226 SER A C 1
ATOM 1849 O O . SER A 1 226 ? -3.512 -9.208 -22.617 1.00 60.78 226 SER A O 1
ATOM 1851 N N . SER A 1 227 ? -5.119 -8.845 -21.095 1.00 64.38 227 SER A N 1
ATOM 1852 C CA . SER A 1 227 ? -5.421 -7.477 -21.554 1.00 64.38 227 SER A CA 1
ATOM 1853 C C . SER A 1 227 ? -4.248 -6.509 -21.377 1.00 64.38 227 SER A C 1
ATOM 1855 O O . SER A 1 227 ? -4.147 -5.508 -22.075 1.00 64.38 227 SER A O 1
ATOM 1857 N N . LEU A 1 228 ? -3.340 -6.798 -20.442 1.00 65.56 228 LEU A N 1
ATOM 1858 C CA . LEU A 1 228 ? -2.169 -5.966 -20.181 1.00 65.56 228 LEU A CA 1
ATOM 1859 C C . LEU A 1 228 ? -1.028 -6.318 -21.119 1.00 65.56 228 LEU A C 1
ATOM 1861 O O . LEU A 1 228 ? -0.329 -5.418 -21.579 1.00 65.56 228 LEU A O 1
ATOM 1865 N N . LEU A 1 229 ? -0.876 -7.606 -21.429 1.00 69.75 229 LEU A N 1
ATOM 1866 C CA . LEU A 1 229 ? 0.132 -8.121 -22.352 1.00 69.75 229 LEU A CA 1
ATOM 1867 C C . LEU A 1 229 ? -0.045 -7.583 -23.773 1.00 69.75 229 LEU A C 1
ATOM 1869 O O . LEU A 1 229 ? 0.957 -7.362 -24.448 1.00 69.75 229 LEU A O 1
ATOM 1873 N N . GLU A 1 230 ? -1.276 -7.280 -24.199 1.00 71.56 230 GLU A N 1
ATOM 1874 C CA . GLU A 1 230 ? -1.551 -6.635 -25.495 1.00 71.56 230 GLU A CA 1
ATOM 1875 C C . GLU A 1 230 ? -0.768 -5.329 -25.692 1.00 71.56 230 GLU A C 1
ATOM 1877 O O . GLU A 1 230 ? -0.414 -4.972 -26.815 1.00 71.56 230 GLU A O 1
ATOM 1882 N N . TYR A 1 231 ? -0.437 -4.633 -24.602 1.00 68.69 231 TYR A N 1
ATOM 1883 C CA . TYR A 1 231 ? 0.315 -3.387 -24.671 1.00 68.69 231 TYR A CA 1
ATOM 1884 C C . TYR A 1 231 ? 1.830 -3.596 -24.741 1.00 68.69 231 TYR A C 1
ATOM 1886 O O . TYR A 1 231 ? 2.523 -2.695 -25.213 1.00 68.69 231 TYR A O 1
ATOM 1894 N N . PHE A 1 232 ? 2.367 -4.754 -24.337 1.00 74.56 232 PHE A N 1
ATOM 1895 C CA . PHE A 1 232 ? 3.807 -5.064 -24.346 1.00 74.56 232 PHE A CA 1
ATOM 1896 C C . PHE A 1 232 ? 4.335 -5.359 -25.762 1.00 74.56 232 PHE A C 1
ATOM 1898 O O . PHE A 1 232 ? 4.960 -6.383 -26.032 1.00 74.56 232 PHE A O 1
ATOM 1905 N N . THR A 1 233 ? 4.111 -4.429 -26.687 1.00 79.56 233 THR A N 1
ATOM 1906 C CA . THR A 1 233 ? 4.667 -4.463 -28.038 1.00 79.56 233 THR A CA 1
ATOM 1907 C C . THR A 1 233 ? 6.141 -4.059 -28.029 1.00 79.56 233 THR A C 1
ATOM 1909 O O . THR A 1 233 ? 6.616 -3.332 -27.148 1.00 79.56 233 THR A O 1
ATOM 1912 N N . LEU A 1 234 ? 6.885 -4.512 -29.041 1.00 79.81 234 LEU A N 1
ATOM 1913 C CA . LEU A 1 234 ? 8.307 -4.197 -29.185 1.00 79.81 234 LEU A CA 1
ATOM 1914 C C . LEU A 1 234 ? 8.546 -2.680 -29.255 1.00 79.81 234 LEU A C 1
ATOM 1916 O O . LEU A 1 234 ? 9.487 -2.185 -28.633 1.00 79.81 234 LEU A O 1
ATOM 1920 N N . ASP A 1 235 ? 7.656 -1.943 -29.922 1.00 79.94 235 ASP A N 1
ATOM 1921 C CA . ASP A 1 235 ? 7.725 -0.484 -30.050 1.00 79.94 235 ASP A CA 1
ATOM 1922 C C . ASP A 1 235 ? 7.498 0.226 -28.709 1.00 79.94 235 ASP A C 1
ATOM 1924 O O . ASP A 1 235 ? 8.286 1.097 -28.317 1.00 79.94 235 ASP A O 1
ATOM 1928 N N . ASN A 1 236 ? 6.492 -0.204 -27.937 1.00 79.00 236 ASN A N 1
ATOM 1929 C CA . ASN A 1 236 ? 6.214 0.376 -26.624 1.00 79.00 236 ASN A CA 1
ATOM 1930 C C . ASN A 1 236 ? 7.369 0.111 -25.654 1.00 79.00 236 ASN A C 1
ATOM 1932 O O . ASN A 1 236 ? 7.804 1.020 -24.941 1.00 79.00 236 ASN A O 1
ATOM 1936 N N . ILE A 1 237 ? 7.943 -1.095 -25.673 1.00 80.06 237 ILE A N 1
ATOM 1937 C CA . ILE A 1 237 ? 9.122 -1.432 -24.868 1.00 80.06 237 ILE A CA 1
ATOM 1938 C C . ILE A 1 237 ? 10.343 -0.630 -25.339 1.00 80.06 237 ILE A C 1
ATOM 1940 O O . ILE A 1 237 ? 11.107 -0.128 -24.508 1.00 80.06 237 ILE A O 1
ATOM 1944 N N . ALA A 1 238 ? 10.551 -0.465 -26.647 1.00 82.38 238 ALA A N 1
ATOM 1945 C CA . ALA A 1 238 ? 11.646 0.333 -27.195 1.00 82.38 238 ALA A CA 1
ATOM 1946 C C . ALA A 1 238 ? 11.569 1.800 -26.736 1.00 82.38 238 ALA A C 1
ATOM 1948 O O . ALA A 1 238 ? 12.605 2.360 -26.369 1.00 82.38 238 ALA A O 1
ATOM 1949 N N . SER A 1 239 ? 10.359 2.364 -26.636 1.00 84.06 239 SER A N 1
ATOM 1950 C CA . SER A 1 239 ? 10.109 3.746 -26.197 1.00 84.06 239 SER A CA 1
ATOM 1951 C C . SER A 1 239 ? 10.474 4.026 -24.726 1.00 84.06 239 SER A C 1
ATOM 1953 O O . SER A 1 239 ? 10.720 5.175 -24.341 1.00 84.06 239 SER A O 1
ATOM 1955 N N . LEU A 1 240 ? 10.556 2.991 -23.878 1.00 83.06 240 LEU A N 1
ATOM 1956 C CA . LEU A 1 240 ? 10.887 3.157 -22.464 1.00 83.06 240 LEU A CA 1
ATOM 1957 C C . LEU A 1 240 ? 12.323 3.655 -22.276 1.00 83.06 240 LEU A C 1
ATOM 1959 O O . LEU A 1 240 ? 13.288 3.073 -22.775 1.00 83.06 240 LEU A O 1
ATOM 1963 N N . SER A 1 241 ? 12.492 4.670 -21.426 1.00 85.19 241 SER A N 1
ATOM 1964 C CA . SER A 1 241 ? 13.830 5.115 -21.022 1.00 85.19 241 SER A CA 1
ATOM 1965 C C . SER A 1 241 ? 14.634 3.974 -20.382 1.00 85.19 241 SER A C 1
ATOM 1967 O O . SER A 1 241 ? 14.095 3.193 -19.591 1.00 85.19 241 SER A O 1
ATOM 1969 N N . TRP A 1 242 ? 15.950 3.939 -20.619 1.00 83.31 242 TRP A N 1
ATOM 1970 C CA . TRP A 1 242 ? 16.844 2.951 -19.997 1.00 83.31 242 TRP A CA 1
ATOM 1971 C C . TRP A 1 242 ? 16.734 2.928 -18.464 1.00 83.31 242 TRP A C 1
ATOM 1973 O O . TRP A 1 242 ? 16.779 1.867 -17.852 1.00 83.31 242 TRP A O 1
ATOM 1983 N N . LYS A 1 243 ? 16.502 4.088 -17.830 1.00 83.00 243 LYS A N 1
ATOM 1984 C CA . LYS A 1 243 ? 16.294 4.191 -16.375 1.00 83.00 243 LYS A CA 1
ATOM 1985 C C . LYS A 1 243 ? 15.063 3.411 -15.900 1.00 83.00 243 LYS A C 1
ATOM 1987 O O . LYS A 1 243 ? 15.143 2.764 -14.860 1.00 83.00 243 LYS A O 1
ATOM 1992 N N . LYS A 1 244 ? 13.950 3.462 -16.648 1.00 83.38 244 LYS A N 1
ATOM 1993 C CA . LYS A 1 244 ? 12.732 2.689 -16.346 1.00 83.38 244 LYS A CA 1
ATOM 1994 C C . LYS A 1 244 ? 12.991 1.190 -16.511 1.00 83.38 244 LYS A C 1
ATOM 1996 O O . LYS A 1 244 ? 12.723 0.448 -15.575 1.00 83.38 244 LYS A O 1
ATOM 2001 N N . LYS A 1 245 ? 13.586 0.774 -17.639 1.00 85.25 245 LYS A N 1
ATOM 2002 C CA . LYS A 1 245 ? 13.934 -0.635 -17.916 1.00 85.25 245 LYS A CA 1
ATOM 2003 C C . LYS A 1 245 ? 14.832 -1.217 -16.826 1.00 85.25 245 LYS A C 1
ATOM 2005 O O . LYS A 1 245 ? 14.492 -2.206 -16.193 1.00 85.25 245 LYS A O 1
ATOM 2010 N N . TYR A 1 246 ? 15.951 -0.547 -16.560 1.00 84.81 246 TYR A N 1
ATOM 2011 C CA . TYR A 1 246 ? 16.921 -0.987 -15.565 1.00 84.81 246 TYR A CA 1
ATOM 2012 C C . TYR A 1 246 ? 16.319 -1.006 -14.157 1.00 84.81 246 TYR A C 1
ATOM 2014 O O . TYR A 1 246 ? 16.487 -1.974 -13.427 1.00 84.81 246 TYR A O 1
ATOM 2022 N N . GLY A 1 247 ? 15.581 0.042 -13.774 1.00 84.31 247 GLY A N 1
ATOM 2023 C CA . GLY A 1 247 ? 14.907 0.094 -12.478 1.00 84.31 247 GLY A CA 1
ATOM 2024 C C . GLY A 1 247 ? 13.909 -1.046 -12.282 1.00 84.31 247 GLY A C 1
ATOM 2025 O O . GLY A 1 247 ? 13.884 -1.631 -11.204 1.00 84.31 247 GLY A O 1
ATOM 2026 N N . PHE A 1 248 ? 13.140 -1.374 -13.322 1.00 86.94 248 PHE A N 1
ATOM 2027 C CA . PHE A 1 248 ? 12.189 -2.481 -13.311 1.00 86.94 248 PHE A CA 1
ATOM 2028 C C . PHE A 1 248 ? 12.894 -3.833 -13.171 1.00 86.94 248 PHE A C 1
ATOM 2030 O O . PHE A 1 248 ? 12.563 -4.573 -12.254 1.00 86.94 248 PHE A O 1
ATOM 2037 N N . LEU A 1 249 ? 13.941 -4.098 -13.963 1.00 88.62 249 LEU A N 1
ATOM 2038 C CA . LEU A 1 249 ? 14.722 -5.343 -13.889 1.00 88.62 249 LEU A CA 1
ATOM 2039 C C . LEU A 1 249 ? 15.266 -5.630 -12.481 1.00 88.62 249 LEU A C 1
ATOM 2041 O O . LEU A 1 249 ? 15.184 -6.759 -12.017 1.00 88.62 249 LEU A O 1
ATOM 2045 N N . HIS A 1 250 ? 15.752 -4.609 -11.768 1.00 88.56 250 HIS A N 1
ATOM 2046 C CA . HIS A 1 250 ? 16.188 -4.763 -10.369 1.00 88.56 250 HIS A CA 1
ATOM 2047 C C . HIS A 1 250 ? 15.052 -5.164 -9.424 1.00 88.56 250 HIS A C 1
ATOM 2049 O O . HIS A 1 250 ? 15.285 -5.836 -8.426 1.00 88.56 250 HIS A O 1
ATOM 2055 N N . VAL A 1 251 ? 13.826 -4.707 -9.690 1.00 89.88 251 VAL A N 1
ATOM 2056 C CA . VAL A 1 251 ? 12.664 -5.114 -8.893 1.00 89.88 251 VAL A CA 1
ATOM 2057 C C . VAL A 1 251 ? 12.267 -6.551 -9.229 1.00 89.88 251 VAL A C 1
ATOM 2059 O O . VAL A 1 251 ? 11.968 -7.300 -8.307 1.00 89.88 251 VAL A O 1
ATOM 2062 N N . ILE A 1 252 ? 12.327 -6.949 -10.503 1.00 90.50 252 ILE A N 1
ATOM 2063 C CA . ILE A 1 252 ? 12.080 -8.334 -10.935 1.00 90.50 252 ILE A CA 1
ATOM 2064 C C . ILE A 1 252 ? 13.090 -9.297 -10.309 1.00 90.50 252 ILE A C 1
ATOM 2066 O O . ILE A 1 252 ? 12.689 -10.307 -9.741 1.00 90.50 252 ILE A O 1
ATOM 2070 N N . GLU A 1 253 ? 14.380 -8.956 -10.328 1.00 91.81 253 GLU A N 1
ATOM 2071 C CA . GLU A 1 253 ? 15.433 -9.742 -9.672 1.00 91.81 253 GLU A CA 1
ATOM 2072 C C . GLU A 1 253 ? 15.138 -9.943 -8.176 1.00 91.81 253 GLU A C 1
ATOM 2074 O O . GLU A 1 253 ? 15.232 -11.057 -7.659 1.00 91.81 253 GLU A O 1
ATOM 2079 N N . ASP A 1 254 ? 14.722 -8.879 -7.481 1.00 92.75 254 ASP A N 1
ATOM 2080 C CA . ASP A 1 254 ? 14.348 -8.962 -6.070 1.00 92.75 254 ASP A CA 1
ATOM 2081 C C . ASP A 1 254 ? 13.070 -9.799 -5.847 1.00 92.75 254 ASP A C 1
ATOM 2083 O O . ASP A 1 254 ? 12.994 -10.496 -4.838 1.00 92.75 254 ASP A O 1
ATOM 2087 N N . ILE A 1 255 ? 12.087 -9.756 -6.756 1.00 93.50 255 ILE A N 1
ATOM 2088 C CA . ILE A 1 255 ? 10.853 -10.563 -6.682 1.00 93.50 255 ILE A CA 1
ATOM 2089 C C . ILE A 1 255 ? 11.170 -12.044 -6.856 1.00 93.50 255 ILE A C 1
ATOM 2091 O O . ILE A 1 255 ? 10.792 -12.839 -5.999 1.00 93.50 255 ILE A O 1
ATOM 2095 N N . VAL A 1 256 ? 11.903 -12.405 -7.912 1.00 92.94 256 VAL A N 1
ATOM 2096 C CA . VAL A 1 256 ? 12.302 -13.794 -8.193 1.00 92.94 256 VAL A CA 1
ATOM 2097 C C . VAL A 1 256 ? 13.168 -14.360 -7.068 1.00 92.94 256 VAL A C 1
ATOM 2099 O O . VAL A 1 256 ? 13.089 -15.542 -6.758 1.00 92.94 256 VAL A O 1
ATOM 2102 N N . GLY A 1 257 ? 13.971 -13.517 -6.413 1.00 93.38 257 GLY A N 1
ATOM 2103 C CA . GLY A 1 257 ? 14.773 -13.925 -5.263 1.00 93.38 257 GLY A CA 1
ATOM 2104 C C . GLY A 1 257 ? 14.014 -14.050 -3.936 1.00 93.38 257 GLY A C 1
ATOM 2105 O O . GLY A 1 257 ? 14.625 -14.485 -2.960 1.00 93.38 257 GLY A O 1
ATOM 2106 N N . VAL A 1 258 ? 12.748 -13.624 -3.851 1.00 94.62 258 VAL A N 1
ATOM 2107 C CA . VAL A 1 258 ? 11.978 -13.575 -2.592 1.00 94.62 258 VAL A CA 1
ATOM 2108 C C . VAL A 1 258 ? 10.712 -14.424 -2.634 1.00 94.62 258 VAL A C 1
ATOM 2110 O O . VAL A 1 258 ? 10.420 -15.102 -1.653 1.00 94.62 258 VAL A O 1
ATOM 2113 N N . PHE A 1 259 ? 9.944 -14.357 -3.718 1.00 95.06 259 PHE A N 1
ATOM 2114 C CA . PHE A 1 259 ? 8.716 -15.129 -3.854 1.00 95.06 259 PHE A CA 1
ATOM 2115 C C . PHE A 1 259 ? 9.050 -16.576 -4.236 1.00 95.06 259 PHE A C 1
ATOM 2117 O O . PHE A 1 259 ? 10.029 -16.837 -4.934 1.00 95.06 259 PHE A O 1
ATOM 2124 N N . ASP A 1 260 ? 8.225 -17.520 -3.788 1.00 93.81 260 ASP A N 1
ATOM 2125 C CA . ASP A 1 260 ? 8.339 -18.908 -4.227 1.00 93.81 260 ASP A CA 1
ATOM 2126 C C . ASP A 1 260 ? 7.725 -19.124 -5.623 1.00 93.81 260 ASP A C 1
ATOM 2128 O O . ASP A 1 260 ? 7.042 -18.264 -6.187 1.00 93.81 260 ASP A O 1
ATOM 2132 N N . GLU A 1 261 ? 7.962 -20.309 -6.187 1.00 92.69 261 GLU A N 1
ATOM 2133 C CA . GLU A 1 261 ? 7.461 -20.670 -7.514 1.00 92.69 261 GLU A CA 1
ATOM 2134 C C . GLU A 1 261 ? 5.929 -20.588 -7.608 1.00 92.69 261 GLU A C 1
ATOM 2136 O O . GLU A 1 261 ? 5.403 -20.145 -8.628 1.00 92.69 261 GLU A O 1
ATOM 2141 N N . LEU A 1 262 ? 5.203 -20.972 -6.555 1.00 91.62 262 LEU A N 1
ATOM 2142 C CA . LEU A 1 262 ? 3.740 -21.014 -6.564 1.00 91.62 262 LEU A CA 1
ATOM 2143 C C . LEU A 1 262 ? 3.136 -19.610 -6.652 1.00 91.62 262 LEU A C 1
ATOM 2145 O O . LEU A 1 262 ? 2.163 -19.411 -7.379 1.00 91.62 262 LEU A O 1
ATOM 2149 N N . HIS A 1 263 ? 3.729 -18.639 -5.956 1.00 92.31 263 HIS A N 1
ATOM 2150 C CA . HIS A 1 263 ? 3.254 -17.259 -5.950 1.00 92.31 263 HIS A CA 1
ATOM 2151 C C . HIS A 1 263 ? 3.680 -16.473 -7.192 1.00 92.31 263 HIS A C 1
ATOM 2153 O O . HIS A 1 263 ? 2.953 -15.570 -7.599 1.00 92.31 263 HIS A O 1
ATOM 2159 N N . ILE A 1 264 ? 4.824 -16.793 -7.812 1.00 90.50 264 ILE A N 1
ATOM 2160 C CA . ILE A 1 264 ? 5.286 -16.096 -9.027 1.00 9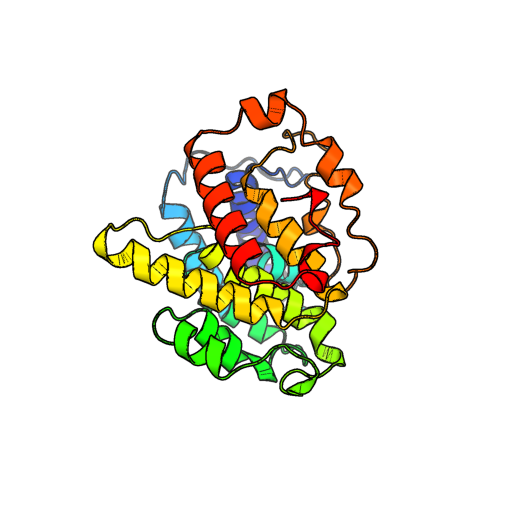0.50 264 ILE A CA 1
ATOM 2161 C C . ILE A 1 264 ? 4.623 -16.660 -10.283 1.00 90.50 264 ILE A C 1
ATOM 2163 O O . ILE A 1 264 ? 4.252 -15.892 -11.169 1.00 90.50 264 ILE A O 1
ATOM 2167 N N . ARG A 1 265 ? 4.486 -17.989 -10.386 1.00 89.56 265 ARG A N 1
ATOM 2168 C CA . ARG A 1 265 ? 4.107 -18.681 -11.628 1.00 89.56 265 ARG A CA 1
ATOM 2169 C C . ARG A 1 265 ? 2.876 -18.098 -12.341 1.00 89.56 265 ARG A C 1
ATOM 2171 O O . ARG A 1 265 ? 2.956 -17.957 -13.558 1.00 89.56 265 ARG A O 1
ATOM 2178 N N . PRO A 1 266 ? 1.780 -17.717 -11.655 1.00 89.38 266 PRO A N 1
ATOM 2179 C CA . PRO A 1 266 ? 0.604 -17.136 -12.312 1.00 89.38 266 PRO A CA 1
ATOM 2180 C C . PRO A 1 266 ? 0.841 -15.761 -12.955 1.00 89.38 266 PRO A C 1
ATOM 2182 O O . PRO A 1 266 ? 0.013 -15.306 -13.738 1.00 89.38 266 PRO A O 1
ATOM 2185 N N . PHE A 1 267 ? 1.940 -15.087 -12.611 1.00 87.44 267 PHE A N 1
ATOM 2186 C CA . PHE A 1 267 ? 2.242 -13.717 -13.021 1.00 87.44 267 PHE A CA 1
ATOM 2187 C C . PHE A 1 267 ? 3.516 -13.610 -13.867 1.00 87.44 267 PHE A C 1
ATOM 2189 O O . PHE A 1 267 ? 3.903 -12.496 -14.209 1.00 87.44 267 PHE A O 1
ATOM 2196 N N . LEU A 1 268 ? 4.159 -14.732 -14.218 1.00 85.38 268 LEU A N 1
ATOM 2197 C CA . LEU A 1 268 ? 5.415 -14.748 -14.981 1.00 85.38 268 LEU A CA 1
ATOM 2198 C C . LEU A 1 268 ? 5.319 -14.014 -16.317 1.00 85.38 268 LEU A C 1
ATOM 2200 O O . LEU A 1 268 ? 6.280 -13.363 -16.700 1.00 85.38 268 LEU A O 1
ATOM 2204 N N . ASP A 1 269 ? 4.168 -14.059 -16.986 1.00 81.88 269 ASP A N 1
ATOM 220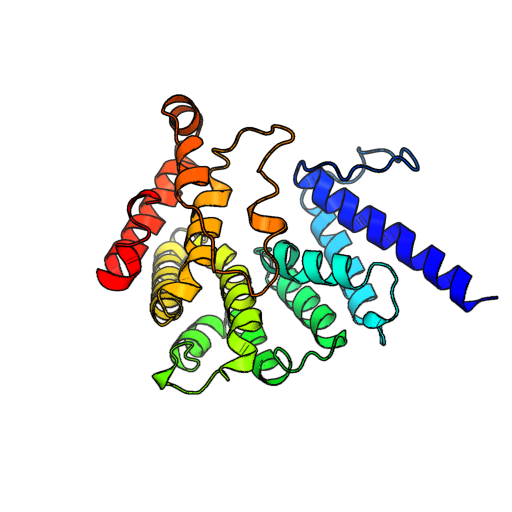5 C CA . ASP A 1 269 ? 3.990 -13.372 -18.269 1.00 81.88 269 ASP A CA 1
ATOM 2206 C C . ASP A 1 269 ? 4.147 -11.841 -18.148 1.00 81.88 269 ASP A C 1
ATOM 2208 O O . ASP A 1 269 ? 4.418 -11.164 -19.135 1.00 81.88 269 ASP A O 1
ATOM 2212 N N . LEU A 1 270 ? 3.985 -11.284 -16.941 1.00 77.75 270 LEU A N 1
ATOM 2213 C CA . LEU A 1 270 ? 4.072 -9.846 -16.660 1.00 77.75 270 LEU A CA 1
ATOM 2214 C C . LEU A 1 270 ? 5.464 -9.378 -16.210 1.00 77.75 270 LEU A C 1
ATOM 2216 O O . LEU A 1 270 ? 5.654 -8.167 -16.041 1.00 77.75 270 LEU A O 1
ATOM 2220 N N . LEU A 1 271 ? 6.386 -10.306 -15.933 1.00 80.69 271 LEU A N 1
ATOM 2221 C CA . LEU A 1 271 ? 7.717 -10.045 -15.369 1.00 80.69 271 LEU A CA 1
ATOM 2222 C C . LEU A 1 271 ? 8.797 -10.106 -16.452 1.00 80.69 271 LEU A C 1
ATOM 2224 O O . LEU A 1 271 ? 9.627 -9.166 -16.470 1.00 80.69 271 LEU A O 1
#

Foldseek 3Di:
DVVVVVLVVLVVVVCVLLQLVCVVVVHHDDDDDDDDDNPDDPDPVNVVVLLVNLVVLLPPQALVPRPCSVVSLLCLQQPQLLDPDLSSVLSSLSNNVSNVDPLNVVCSVLLNLCSDPVNVLVSLVVDAPAVVVVSHDPVSCLQVLLSLLSNCLNLLLDQPPDPVCNVVSLVSNLSVLLRNLSDDLLSCLLNLVSLCVVLCLPPPDPDDVCVSSPQPSRPSPDSPVVVVLVSPDPVSNVPGDPCNVVSSVSSVVSNVVRHDCVNCVVPVSSD

InterPro domains:
  IPR011430 U3 small nucleolar RNA-associated protein 20, N-terminal [PF07539] (49-268)
  IPR052575 Small subunit processome component 20 [PTHR17695] (23-270)

Organism: NCBI:txid97028

Secondary structure (DSSP, 8-state):
-HHHHHHHHHHHHHHHHHHHHHHHTT-----------TTS--STHHHHHHHHHHHHHHT-S-GGGSTTHHHHHHHHHHTGGG-S-HHHHHHHHHHHHTT--TTTGGGHHHHHHHHSTTTHHHHHHH---SGGG--S-HHHHHHHHHHHHHHHHHHHH-----GGGHHHHHHHHHHHHHHHTTS-TTT-HHHHHHHHGGG--S-S-SSSTTTTTS--TT--TT--HHHHHTT--HHHHHHS-HHHHHHHHHHHHHHHTTS-HHHHGGGGGG-

pLDDT: mean 74.93, std 21.56, range [23.17, 97.31]

Sequence (271 aa):
MIVPMMRHLISQPIYLVVSNYLSVMNMTAHHPVGSFDFHACKGKEWKLILKEWLNLLKLMKNPKSFYLSLFLKEVLQNRLIEEDDPEIQSRVLDCLLNWKDDYFLPYAKHLRNLISYELTREELTTWSLSRESKMVEECHRAYLVPLVIRLLMPKVRKLRGLASRKKASICLRKAILSFIAGLDITELPLFFALLINPLQIVEKTDGPANLFWTLPIGCTSEFQASSLLEYFTLDNIASLSWKKKYGFLHVIEDIVGVFDELHIRPFLDLL

Radius of gyration: 19.38 Å; chains: 1; bounding box: 56×50×44 Å

=== Feature glossary ===
Legend for the data blocks above and below:

— What the protein is —

The amino-acid sequence is the protein's primary structure: the linear order of residues from the N-terminus to the C-terminus, written in one-letter code. Everything else here — the 3D coordinates, the secondary structure, the domain annotations — is ultimately a consequence of this string.

Functional annotations link the protein to curated databases. InterPro entries identify conserved domains and families by matching the sequence against member-database signatures (Pfam, PROSITE, CDD, …). Gene Ontology (GO) terms describe molecular function, biological process, and cellular component in a controlled vocabulary. CATH places the structure in a hierarchical fold classification (Class/Architecture/Topology/Homologous-superfamily). The organism is the source species.

— Where its atoms are —

Atomic coordinates in PDBx/mmCIF format — the same representation the Protein Data Bank distributes. Each line of the _atom_site loop places one backbone atom in Cartesian space (units: ångströms, origin: arbitrary).

The six renders are orthographic views along the three Cartesian axes in both directions. Representation (cartoon, sticks, or surface) and color scheme (sequence-rainbow or by-chain) vary across proteins so the training set covers all the common visualization conventions.

— Local backbone conformation —

Eight-state secondary structure (DSSP): H is the canonical α-helix, G the tighter 3₁₀-helix, I the wider π-helix; E/B are β-structure, T and S are turns and bends, and '-' is everything else. DSSP derives these from the pattern of main-chain N–H···O=C hydrogen bonds, not from the sequence.

Three-state secondary structure (P-SEA) collapses the eight DSSP classes into helix (a), strand (b), and coil (c). P-SEA assigns these from Cα geometry alone — distances and angles — without requiring backbone oxygens, so it works on any Cα trace.

φ (phi) and ψ (psi) are the two rotatable backbone dihedrals per residue: φ is the C(i-1)–N–Cα–C torsion, ψ is the N–Cα–C–N(i+1) torsion, both in degrees on (−180°, 180°]. α-helical residues cluster near (−60°, −45°); β-strand residues near (−120°, +130°). A Ramachandran plot is simply a scatter of (φ, ψ) for every residue.

— Global shape and packing —

The geometric summary reports three shape descriptors. Rg (radius of gyration) measures how spread out the Cα atoms are about their centre of mass; compact globular proteins have small Rg, elongated or unfolded ones large. Cα contacts (<8 Å, |i−j|>4) count long-range residue pairs in spatial proximity — high for tightly packed folds, near zero for rods or random coil. The bounding-box extents give the protein's footprint along x, y, z in Å.

SASA measures how much of the protein is reachable by solvent. It is computed by rolling a water-sized probe over the atomic surface and summing the exposed area (Å²). Per-residue SASA distinguishes core (buried, low SASA) from surface (exposed, high SASA) residues; total SASA is a whole-molecule size measure.

Plot images: a contact map (which residues are close in 3D, as an N×N binary image), a Ramachandran scatter (backbone torsion angles, revealing secondary-structure composition at a glance), and — for AlphaFold structures — a PAE heatmap (pairwise prediction confidence).

— Structural neighborhood —

A 3Di character summarizes, for each residue, the relative orientation of the Cα frame of its nearest spatial neighbor. Because it encodes fold topology rather than chemistry, 3Di alignments detect remote structural similarity that sequence alignment misses.

The Foldseek neighbor list gives the closest experimentally determined structures in the PDB, ranked by structural alignment. TM-score near 1 means near-identical fold; near 0.3 means only rough topology match. This is how one finds what a novel AlphaFold prediction most resembles in the solved-structure universe.

— Confidence and disorder —

For AlphaFold models, the B-factor field carries pLDDT — the model's own estimate of local accuracy on a 0–100 scale. Regions with pLDDT<50 should be treated as essentially unmodeled; they often correspond to intrinsically disordered segments.

Crystallographic B-factors measure how much each atom's electron density is smeared out, in Å². They rise in mobile loops and surface residues and fall in the buried interior. In AlphaFold models this column is repurposed to hold pLDDT instead.

Predicted Aligned Error (PAE) is an AlphaFold confidence matrix: entry (i, j) is the expected error in the position of residue j, in ångströms, when the prediction is superimposed on the true structure at residue i. Low PAE within a block of residues means that block is internally rigid and well-predicted; high PAE between two blocks means their relative placement is uncertain even if each block individually is confident.